Protein AF-A0A8H6BAK7-F1 (afdb_monomer_lite)

Organism: Dekkera bruxellensis (NCBI:txid5007)

Foldseek 3Di:
DQADPVLDDDPVLLVCLQPPDQADWDWDAFPPDDRDTDTDRLVVLLVQLVVVLLVLQLVVQVVVLVVVQVVCCVPPVDHDPPSNVCSVVLSCLLLPLVLQLVQLVVVVCVVVVPDDPDPDDPDPDDRDRDSVSSSSSSSSSLSVSPRPDDPVSSSLCSVACAAQACPHPVNPGDGHHSNRSSVVVVVPD

Secondary structure (DSSP, 8-state):
--S-GGG---HHHHHHHHS--TT-EEEEE-SSS--PEEEEEHHHHHHHHHHHHHHHHHHHHHHHHHHHHHHHHHHHS---S--GGGHHHHHHHHT-HHHHHHHHHHHHHHHHHS--S-S-STT-------TTTHHHHHHHHHHHHHHHS-HHHHHHIIIIIIIIBTTSTT----SBPHHHHHHTGGG--

pLDDT: mean 77.83, std 16.38, range [30.69, 96.5]

Radius of gyration: 18.79 Å; chains: 1; bounding box: 44×42×61 Å

Sequence (189 aa):
MIIPEEYQVSNTILFNCVYFDPCNIIQTQHKDQFHDPVFLEQSKVLLLGKMALNHELEKFVLWLLGRKNQAELEKNGNFSLDMLSEVPKMVKTINNTAVRRKFISQFLNVYENKKLLDEDTETTTSIKIPEDIRHKVIPALLGFMILQIDSEKFSEFVLEFLIRGRDSKKKKYKHKGLYELSKRYRRHS

Structure (mmCIF, N/CA/C/O backbone):
data_AF-A0A8H6BAK7-F1
#
_entry.id   AF-A0A8H6BAK7-F1
#
loop_
_atom_site.group_PDB
_atom_site.id
_atom_site.type_symbol
_atom_site.label_atom_id
_atom_site.label_alt_id
_atom_site.label_comp_id
_atom_site.label_asym_id
_atom_site.label_entity_id
_atom_site.label_seq_id
_atom_site.pdbx_PDB_ins_code
_atom_site.Cartn_x
_atom_site.Cartn_y
_atom_site.Cartn_z
_atom_site.occupancy
_atom_site.B_iso_or_equiv
_atom_site.auth_seq_id
_atom_site.auth_comp_id
_atom_site.auth_asym_id
_atom_site.auth_atom_id
_atom_site.pdbx_PDB_model_num
ATOM 1 N N . MET A 1 1 ? 6.681 -4.104 18.449 1.00 53.72 1 MET A N 1
ATOM 2 C CA . MET A 1 1 ? 5.751 -3.187 17.759 1.00 53.72 1 MET A CA 1
ATOM 3 C C . MET A 1 1 ? 5.797 -3.440 16.251 1.00 53.72 1 MET A C 1
ATOM 5 O O . MET A 1 1 ? 6.891 -3.655 15.742 1.00 53.72 1 MET A O 1
ATOM 9 N N . ILE A 1 2 ? 4.648 -3.518 15.561 1.00 68.38 2 ILE A N 1
ATOM 10 C CA . ILE A 1 2 ? 4.567 -3.821 14.109 1.00 68.38 2 ILE A CA 1
ATOM 11 C C . ILE A 1 2 ? 4.719 -2.553 13.255 1.00 68.38 2 ILE A C 1
ATOM 13 O O . ILE A 1 2 ? 5.431 -2.572 12.254 1.00 68.38 2 ILE A O 1
ATOM 17 N N . ILE A 1 3 ? 4.073 -1.456 13.659 1.00 77.06 3 ILE A N 1
ATOM 18 C CA . ILE A 1 3 ? 4.221 -0.138 13.027 1.00 77.06 3 ILE A CA 1
ATOM 19 C C . ILE A 1 3 ? 5.439 0.558 13.654 1.00 77.06 3 ILE A C 1
ATOM 21 O O . ILE A 1 3 ? 5.584 0.482 14.875 1.00 77.06 3 ILE A O 1
ATOM 25 N N . PRO A 1 4 ? 6.327 1.199 12.870 1.00 80.12 4 PRO A N 1
ATOM 26 C CA . PRO A 1 4 ? 7.454 1.949 13.425 1.00 80.12 4 PRO A CA 1
ATOM 27 C C . PRO A 1 4 ? 6.978 3.126 14.286 1.00 80.12 4 PRO A C 1
ATOM 29 O O . PRO A 1 4 ? 5.995 3.776 13.936 1.00 80.12 4 PRO A O 1
ATOM 32 N N . GLU A 1 5 ? 7.686 3.408 15.382 1.00 81.81 5 GLU A N 1
ATOM 33 C CA . GLU A 1 5 ? 7.319 4.443 16.366 1.00 81.81 5 GLU A CA 1
ATOM 34 C C . GLU A 1 5 ? 7.094 5.813 15.743 1.00 81.81 5 GLU A C 1
ATOM 36 O O . GLU A 1 5 ? 6.142 6.503 16.099 1.00 81.81 5 GLU A O 1
ATOM 41 N N . GLU A 1 6 ? 7.888 6.189 14.739 1.00 81.62 6 GLU A N 1
ATOM 42 C CA . GLU A 1 6 ? 7.708 7.494 14.124 1.00 81.62 6 GLU A CA 1
ATOM 43 C C . GLU A 1 6 ? 6.360 7.630 13.398 1.00 81.62 6 GLU A C 1
ATOM 45 O O . GLU A 1 6 ? 5.917 8.751 13.193 1.00 81.62 6 GLU A O 1
ATOM 50 N N . TYR A 1 7 ? 5.688 6.533 13.035 1.00 84.12 7 TYR A N 1
ATOM 51 C CA . TYR A 1 7 ? 4.392 6.526 12.343 1.00 84.12 7 TYR A CA 1
ATOM 52 C C . TYR A 1 7 ? 3.250 6.027 13.230 1.00 84.12 7 TYR A C 1
ATOM 54 O O . TYR A 1 7 ? 2.207 5.613 12.719 1.00 84.12 7 TYR A O 1
ATOM 62 N N . GLN A 1 8 ? 3.458 6.004 14.545 1.00 76.25 8 GLN A N 1
ATOM 63 C CA . GLN A 1 8 ? 2.475 5.483 15.476 1.00 76.25 8 GLN A CA 1
ATOM 64 C C . GLN A 1 8 ? 1.166 6.280 15.397 1.00 76.25 8 GLN A C 1
ATOM 66 O O . GLN A 1 8 ? 1.153 7.509 15.392 1.00 76.25 8 GLN A O 1
ATOM 71 N N . VAL A 1 9 ? 0.062 5.542 15.326 1.00 74.50 9 VAL A N 1
ATOM 72 C CA . VAL A 1 9 ? -1.308 6.055 15.412 1.00 74.50 9 VAL A CA 1
ATOM 73 C C . VAL A 1 9 ? -1.927 5.617 16.733 1.00 74.50 9 VAL A C 1
ATOM 75 O O . VAL A 1 9 ? -1.410 4.718 17.400 1.00 74.50 9 VAL A O 1
ATOM 78 N N . SER A 1 10 ? -3.044 6.234 17.115 1.00 73.62 10 SER A N 1
ATOM 79 C CA . SER A 1 10 ? -3.741 5.870 18.354 1.00 73.62 10 SER A CA 1
ATOM 80 C C . SER A 1 10 ? -4.162 4.389 18.386 1.00 73.62 10 SER A C 1
ATOM 82 O O . SER A 1 10 ? -4.565 3.814 17.370 1.00 73.62 10 SER A O 1
ATOM 84 N N . ASN A 1 11 ? -4.134 3.775 19.575 1.00 70.62 11 ASN A N 1
ATOM 85 C CA . ASN A 1 11 ? -4.568 2.385 19.775 1.00 70.62 11 ASN A CA 1
ATOM 86 C C . ASN A 1 11 ? -6.027 2.161 19.343 1.00 70.62 11 ASN A C 1
ATOM 88 O O . ASN A 1 11 ? -6.349 1.112 18.789 1.00 70.62 11 ASN A O 1
ATOM 92 N N . THR A 1 12 ? -6.888 3.167 19.515 1.00 69.50 12 THR A N 1
ATOM 93 C CA . THR A 1 12 ? -8.286 3.159 19.061 1.00 69.50 12 THR A CA 1
ATOM 94 C C . THR A 1 12 ? -8.404 2.939 17.550 1.00 69.50 12 THR A C 1
ATOM 96 O O . THR A 1 12 ? -9.291 2.227 17.088 1.00 69.50 12 THR A O 1
ATOM 99 N N . ILE A 1 13 ? -7.490 3.493 16.750 1.00 70.81 13 ILE A N 1
ATOM 100 C CA . ILE A 1 13 ? -7.459 3.257 15.300 1.00 70.81 13 ILE A CA 1
ATOM 101 C C . ILE A 1 13 ? -6.992 1.847 14.976 1.00 70.81 13 ILE A C 1
ATOM 103 O O . ILE A 1 13 ? -7.588 1.184 14.128 1.00 70.81 13 ILE A O 1
ATOM 107 N N . LEU A 1 14 ? -5.942 1.375 15.648 1.00 71.38 14 LEU A N 1
ATOM 108 C CA . LEU A 1 14 ? -5.431 0.022 15.432 1.00 71.38 14 LEU A CA 1
ATOM 109 C C . LEU A 1 14 ? -6.502 -1.022 15.749 1.00 71.38 14 LEU A C 1
ATOM 111 O O . LEU A 1 14 ? -6.681 -1.963 14.978 1.00 71.38 14 LEU A O 1
ATOM 115 N N . PHE A 1 15 ? -7.270 -0.796 16.815 1.00 72.62 15 PHE A N 1
ATOM 116 C CA . PHE A 1 15 ? -8.437 -1.597 17.161 1.00 72.62 15 PHE A CA 1
ATOM 117 C C . PHE A 1 15 ? -9.464 -1.627 16.017 1.00 72.62 15 PHE A C 1
ATOM 119 O O . PHE A 1 15 ? -9.841 -2.703 15.556 1.00 72.62 15 PHE A O 1
ATOM 126 N N . ASN A 1 16 ? -9.835 -0.462 15.479 1.00 72.19 16 ASN A N 1
ATOM 127 C CA . ASN A 1 16 ? -10.782 -0.353 14.363 1.00 72.19 16 ASN A CA 1
ATOM 128 C C . ASN A 1 16 ? -10.264 -0.941 13.034 1.00 72.19 16 ASN A C 1
ATOM 130 O O . ASN A 1 16 ? -11.056 -1.297 12.165 1.00 72.19 16 ASN A O 1
ATOM 134 N N . CYS A 1 17 ? -8.946 -1.078 12.860 1.00 71.44 17 CYS A N 1
ATOM 135 C CA . CYS A 1 17 ? -8.363 -1.770 11.705 1.00 71.44 17 CYS A CA 1
ATOM 136 C C . CYS A 1 17 ? -8.493 -3.297 11.799 1.00 71.44 17 CYS A C 1
ATOM 138 O O . CYS A 1 17 ? -8.509 -3.976 10.770 1.00 71.44 17 CYS A O 1
ATOM 140 N N . VAL A 1 18 ? -8.523 -3.832 13.023 1.00 66.94 18 VAL A N 1
ATOM 141 C CA . VAL A 1 18 ? -8.610 -5.271 13.308 1.00 66.94 18 VAL A CA 1
ATOM 142 C C . VAL A 1 18 ? -10.067 -5.725 13.365 1.00 66.94 18 VAL A C 1
ATOM 144 O O . VAL A 1 18 ? -10.418 -6.718 12.730 1.00 66.94 18 VAL A O 1
ATOM 147 N N . TYR A 1 19 ? -10.920 -4.969 14.053 1.00 68.12 19 TYR A N 1
ATOM 148 C CA . TYR A 1 19 ? -12.356 -5.221 14.178 1.00 68.12 19 TYR A CA 1
ATOM 149 C C . TYR A 1 19 ? -13.142 -4.394 13.165 1.00 68.12 19 TYR A C 1
ATOM 151 O O . TYR A 1 19 ? -13.925 -3.511 13.514 1.00 68.12 19 TYR A O 1
ATOM 159 N N . PHE A 1 20 ? -12.873 -4.657 11.886 1.00 64.94 20 PHE A N 1
ATOM 160 C CA . PHE A 1 20 ? -13.558 -3.969 10.803 1.00 64.94 20 PHE A CA 1
ATOM 161 C C . PHE A 1 20 ? -15.011 -4.444 10.695 1.00 64.94 20 PHE A C 1
ATOM 163 O O . PHE A 1 20 ? -15.258 -5.610 10.381 1.00 64.94 20 PHE A O 1
ATOM 170 N N . ASP A 1 21 ? -15.950 -3.517 10.851 1.00 68.38 21 ASP A N 1
ATOM 171 C CA . ASP A 1 21 ? -17.369 -3.698 10.570 1.00 68.38 21 ASP A CA 1
ATOM 172 C C . ASP A 1 21 ? -17.816 -2.580 9.608 1.00 68.38 21 ASP A C 1
ATOM 174 O O . ASP A 1 21 ? -17.717 -1.396 9.942 1.00 68.38 21 ASP A O 1
ATOM 178 N N . PRO A 1 22 ? -18.288 -2.921 8.392 1.00 64.62 22 PRO A N 1
ATOM 179 C CA . PRO A 1 22 ? -18.669 -1.937 7.382 1.00 64.62 22 PRO A CA 1
ATOM 180 C C . PRO A 1 22 ? -19.801 -0.995 7.817 1.00 64.62 22 PRO A C 1
ATOM 182 O O . PRO A 1 22 ? -19.911 0.084 7.234 1.00 64.62 22 PRO A O 1
ATOM 185 N N . CYS A 1 23 ? -20.611 -1.384 8.804 1.00 66.62 23 CYS A N 1
ATOM 186 C CA . CYS A 1 23 ? -21.708 -0.586 9.348 1.00 66.62 23 CYS A CA 1
ATOM 187 C C . CYS A 1 23 ? -21.283 0.267 10.551 1.00 66.62 23 CYS A C 1
ATOM 189 O O . CYS A 1 23 ? -22.062 1.094 11.019 1.00 66.62 23 CYS A O 1
ATOM 191 N N . ASN A 1 24 ? -20.062 0.080 11.059 1.00 70.00 24 ASN A N 1
ATOM 192 C CA . ASN A 1 24 ? -19.589 0.803 12.226 1.00 70.00 24 ASN A CA 1
ATOM 193 C C . ASN A 1 24 ? -19.193 2.243 11.864 1.00 70.00 24 ASN A C 1
ATOM 195 O O . ASN A 1 24 ? -18.524 2.504 10.855 1.00 70.00 24 ASN A O 1
ATOM 199 N N . ILE A 1 25 ? -19.607 3.176 12.719 1.00 66.69 25 ILE A N 1
ATOM 200 C CA . ILE A 1 25 ? -19.325 4.604 12.602 1.00 66.69 25 ILE A CA 1
ATOM 201 C C . ILE A 1 25 ? -18.314 4.959 13.684 1.00 66.69 25 ILE A C 1
ATOM 203 O O . ILE A 1 25 ? -18.560 4.773 14.873 1.00 66.69 25 ILE A O 1
ATOM 207 N N . ILE A 1 26 ? -17.171 5.492 13.270 1.00 69.75 26 ILE A N 1
ATOM 208 C CA . ILE A 1 26 ? -16.113 5.908 14.183 1.00 69.75 26 ILE A CA 1
ATOM 209 C C . ILE A 1 26 ? -16.185 7.409 14.369 1.00 69.75 26 ILE A C 1
ATOM 211 O O . ILE A 1 26 ? -16.183 8.165 13.399 1.00 69.75 26 ILE A O 1
ATOM 215 N N . GLN A 1 27 ? -16.176 7.829 15.624 1.00 67.06 27 GLN A N 1
ATOM 216 C CA . GLN A 1 27 ? -15.970 9.215 15.995 1.00 67.06 27 GLN A CA 1
ATOM 217 C C . GLN A 1 27 ? -14.466 9.517 16.009 1.00 67.06 27 GLN A C 1
ATOM 219 O O . GLN A 1 27 ? -13.691 8.857 16.702 1.00 67.06 27 GLN A O 1
ATOM 224 N N . THR A 1 28 ? -14.039 10.502 15.229 1.00 65.06 28 THR A N 1
ATOM 225 C CA . THR A 1 28 ? -12.662 11.007 15.214 1.00 65.06 28 THR A CA 1
ATOM 226 C C . THR A 1 28 ? -12.652 12.534 15.261 1.00 65.06 28 THR A C 1
ATOM 228 O O . THR A 1 28 ? -13.708 13.161 15.270 1.00 65.06 28 THR A O 1
ATOM 231 N N . GLN A 1 29 ? -11.471 13.140 15.325 1.00 61.41 29 GLN A N 1
ATOM 232 C CA . GLN A 1 29 ? -11.298 14.592 15.294 1.00 61.41 29 GLN A CA 1
ATOM 233 C C . GLN A 1 29 ? -10.497 14.970 14.050 1.00 61.41 29 GLN A C 1
ATOM 235 O O . GLN A 1 29 ? -9.516 14.299 13.719 1.00 61.41 29 GLN A O 1
ATOM 240 N N . HIS A 1 30 ? -10.925 16.021 13.352 1.00 56.84 30 HIS A N 1
ATOM 241 C CA . HIS A 1 30 ? -10.156 16.578 12.245 1.00 56.84 30 HIS A CA 1
ATOM 242 C C . HIS A 1 30 ? -8.957 17.358 12.800 1.00 56.84 30 HIS A C 1
ATOM 244 O O . HIS A 1 30 ? -9.079 18.050 13.809 1.00 56.84 30 HIS A O 1
ATOM 250 N N . LYS A 1 31 ? -7.792 17.241 12.155 1.00 55.81 31 LYS A N 1
ATOM 251 C CA . LYS A 1 31 ? -6.558 17.904 12.609 1.00 55.81 31 LYS A CA 1
ATOM 252 C C . LYS A 1 31 ? -6.634 19.430 12.479 1.00 55.81 31 LYS A C 1
ATOM 254 O O . LYS A 1 31 ? -6.056 20.141 13.296 1.00 55.81 31 LYS A O 1
ATOM 259 N N . ASP A 1 32 ? -7.392 19.915 11.495 1.00 51.81 32 ASP A N 1
ATOM 260 C CA . ASP A 1 32 ? -7.546 21.342 11.233 1.00 51.81 32 ASP A CA 1
ATOM 261 C C . ASP A 1 32 ? -8.854 21.892 11.827 1.00 51.81 32 ASP A C 1
ATOM 263 O O . ASP A 1 32 ? -9.952 21.623 11.341 1.00 51.81 32 ASP A O 1
ATOM 267 N N . GLN A 1 33 ? -8.668 22.694 12.877 1.00 48.03 33 GLN A N 1
ATOM 268 C CA . GLN A 1 33 ? -9.453 23.863 13.303 1.00 48.03 33 GLN A CA 1
ATOM 269 C C . GLN A 1 33 ? -10.825 23.710 13.967 1.00 48.03 33 GLN A C 1
ATOM 271 O O . GLN A 1 33 ? -11.278 24.691 14.555 1.00 48.03 33 GLN A O 1
ATOM 276 N N . PHE A 1 34 ? -11.443 22.533 14.017 1.00 52.28 34 PHE A N 1
ATOM 277 C CA . PHE A 1 34 ? -12.683 22.369 14.782 1.00 52.28 34 PHE A CA 1
ATOM 278 C C . PHE A 1 34 ? -12.586 21.150 15.696 1.00 52.28 34 PHE A C 1
ATOM 280 O O . PHE A 1 34 ? -12.374 20.032 15.238 1.00 52.28 34 PHE A O 1
ATOM 287 N N . HIS A 1 35 ? -12.770 21.362 17.005 1.00 55.41 35 HIS A N 1
ATOM 288 C CA . HIS A 1 35 ? -12.912 20.295 18.008 1.00 55.41 35 HIS A CA 1
ATOM 289 C C . HIS A 1 35 ? -14.196 19.463 17.820 1.00 55.41 35 HIS A C 1
ATOM 291 O O . HIS A 1 35 ? -14.543 18.650 18.680 1.00 55.41 35 HIS A O 1
ATOM 297 N N . ASP A 1 36 ? -14.897 19.657 16.704 1.00 57.53 36 ASP A N 1
ATOM 298 C CA . ASP A 1 36 ? -16.128 18.967 16.397 1.00 57.53 36 ASP A CA 1
ATOM 299 C C . ASP A 1 36 ? -15.848 17.500 16.054 1.00 57.53 36 ASP A C 1
ATOM 301 O O . ASP A 1 36 ? -14.952 17.179 15.262 1.00 57.53 36 ASP A O 1
ATOM 305 N N . PRO A 1 37 ? -16.611 16.577 16.655 1.00 63.34 37 PRO A N 1
ATOM 306 C CA . PRO A 1 37 ? -16.475 15.169 16.359 1.00 63.34 37 PRO A CA 1
ATOM 307 C C . PRO A 1 37 ? -16.933 14.873 14.930 1.00 63.34 37 PRO A C 1
ATOM 309 O O . PRO A 1 37 ? -18.068 15.149 14.548 1.00 63.34 37 PRO A O 1
ATOM 312 N N . VAL A 1 38 ? -16.053 14.251 14.150 1.00 67.06 38 VAL A N 1
ATOM 313 C CA . VAL A 1 38 ? -16.358 13.765 12.805 1.00 67.06 38 VAL A CA 1
ATOM 314 C C . VAL A 1 38 ? -16.735 12.295 12.887 1.00 67.06 38 VAL A C 1
ATOM 316 O O . VAL A 1 38 ? -15.980 11.473 13.408 1.00 67.06 38 VAL A O 1
ATOM 319 N N . PHE A 1 39 ? -17.893 11.958 12.332 1.00 73.62 39 PHE A N 1
ATOM 320 C CA . PHE A 1 39 ? -18.378 10.588 12.229 1.00 73.62 39 PHE A CA 1
ATOM 321 C C . PHE A 1 39 ? -18.001 10.006 10.868 1.00 73.62 39 PHE A C 1
ATOM 323 O O . PHE A 1 39 ? -18.393 10.524 9.822 1.00 73.62 39 PHE A O 1
ATOM 330 N N . LEU A 1 40 ? -17.227 8.924 10.878 1.00 74.44 40 LEU A N 1
ATOM 331 C CA . LEU A 1 40 ? -16.727 8.269 9.677 1.00 74.44 40 LEU A CA 1
ATOM 332 C C . LEU A 1 40 ? -17.216 6.830 9.608 1.00 74.44 40 LEU A C 1
ATOM 334 O O . LEU A 1 40 ? -16.914 6.011 10.474 1.00 74.44 40 LEU A O 1
ATOM 338 N N . GLU A 1 41 ? -17.916 6.505 8.527 1.00 82.62 41 GLU A N 1
ATOM 339 C CA . GLU A 1 41 ? -18.204 5.116 8.175 1.00 82.62 41 GLU A CA 1
ATOM 340 C C . GLU A 1 41 ? -16.894 4.390 7.849 1.00 82.62 41 GLU A C 1
ATOM 342 O O . GLU A 1 41 ? -16.117 4.829 6.990 1.00 82.62 41 GLU A O 1
ATOM 347 N N . GLN A 1 42 ? -16.656 3.240 8.481 1.00 79.06 42 GLN A N 1
ATOM 348 C CA . GLN A 1 42 ? -15.451 2.446 8.224 1.00 79.06 42 GLN A CA 1
ATOM 349 C C . GLN A 1 42 ? -15.303 2.049 6.743 1.00 79.06 42 GLN A C 1
ATOM 351 O O . GLN A 1 42 ? -14.188 1.960 6.223 1.00 79.06 42 GLN A O 1
ATOM 356 N N . SER A 1 43 ? -16.415 1.857 6.027 1.00 83.94 43 SER A N 1
ATOM 357 C CA . SER A 1 43 ? -16.431 1.589 4.584 1.00 83.94 43 SER A CA 1
ATOM 358 C C . SER A 1 43 ? -15.785 2.723 3.763 1.00 83.94 43 SER A C 1
ATOM 360 O O . SER A 1 43 ? -15.008 2.446 2.841 1.00 83.94 43 SER A O 1
ATOM 362 N N . LYS A 1 44 ? -16.031 3.988 4.134 1.00 85.81 44 LYS A N 1
ATOM 363 C CA . LYS A 1 44 ? -15.443 5.186 3.513 1.00 85.81 44 LYS A CA 1
ATOM 364 C C . LYS A 1 44 ? -13.961 5.311 3.845 1.00 85.81 44 LYS A C 1
ATOM 366 O O . LYS A 1 44 ? -13.164 5.590 2.953 1.00 85.81 44 LYS A O 1
ATOM 371 N N . VAL A 1 45 ? -13.572 5.005 5.083 1.00 86.00 45 VAL A N 1
ATOM 372 C CA . VAL A 1 45 ? -12.157 4.950 5.490 1.00 86.00 45 VAL A CA 1
ATOM 373 C C . VAL A 1 45 ? -11.400 3.900 4.672 1.00 86.00 45 VAL A C 1
ATOM 375 O O . VAL A 1 45 ? -10.323 4.162 4.137 1.00 86.00 45 VAL A O 1
ATOM 378 N N . LEU A 1 46 ? -11.990 2.716 4.496 1.00 88.06 46 LEU A N 1
ATOM 379 C CA . LEU A 1 46 ? -11.406 1.656 3.681 1.00 88.06 46 LEU A CA 1
ATOM 380 C C . LEU A 1 46 ? -11.233 2.089 2.218 1.00 88.06 46 LEU A C 1
ATOM 382 O O . LEU A 1 46 ? -10.216 1.768 1.599 1.00 88.06 46 LEU A O 1
ATOM 386 N N . LEU A 1 47 ? -12.224 2.780 1.648 1.00 90.12 47 LEU A N 1
ATOM 387 C CA . LEU A 1 47 ? -12.143 3.321 0.292 1.00 90.12 47 LEU A CA 1
ATOM 388 C C . LEU A 1 47 ? -11.021 4.358 0.179 1.00 90.12 47 LEU A C 1
ATOM 390 O O . LEU A 1 47 ? -10.183 4.242 -0.715 1.00 90.12 47 LEU A O 1
ATOM 394 N N . LEU A 1 48 ? -10.958 5.298 1.121 1.00 90.44 48 LEU A N 1
ATOM 395 C CA . LEU A 1 48 ? -9.931 6.332 1.177 1.00 90.44 48 LEU A CA 1
ATOM 396 C C . LEU A 1 48 ? -8.527 5.724 1.203 1.00 90.44 48 LEU A C 1
ATOM 398 O O . LEU A 1 48 ? -7.681 6.076 0.385 1.00 90.44 48 LEU A O 1
ATOM 402 N N . GLY A 1 49 ? -8.286 4.737 2.066 1.00 92.62 49 GLY A N 1
ATOM 403 C CA . GLY A 1 49 ? -6.984 4.083 2.125 1.00 92.62 49 GLY A CA 1
ATOM 404 C C . GLY A 1 49 ? -6.655 3.222 0.902 1.00 92.62 49 GLY A C 1
ATOM 405 O O . GLY A 1 49 ? -5.483 3.094 0.548 1.00 92.62 49 GLY A O 1
ATOM 406 N N . LYS A 1 50 ? -7.656 2.666 0.197 1.00 92.81 50 LYS A N 1
ATOM 407 C CA . LYS A 1 50 ? -7.433 2.014 -1.111 1.00 92.81 50 LYS A CA 1
ATOM 408 C C . LYS A 1 50 ? -6.974 3.030 -2.155 1.00 92.81 50 LYS A C 1
ATOM 410 O O . LYS A 1 50 ? -6.027 2.744 -2.886 1.00 92.81 50 LYS A O 1
ATOM 415 N N . MET A 1 51 ? -7.636 4.185 -2.219 1.00 93.94 51 MET A N 1
ATOM 416 C CA . MET A 1 51 ? -7.290 5.264 -3.147 1.00 93.94 51 MET A CA 1
ATOM 417 C C . MET A 1 51 ? -5.897 5.816 -2.845 1.00 93.94 51 MET A C 1
ATOM 419 O O . MET A 1 51 ? -5.070 5.900 -3.748 1.00 93.94 51 MET A O 1
ATOM 423 N N . ALA A 1 52 ? -5.599 6.081 -1.571 1.00 93.62 52 ALA A N 1
ATOM 424 C CA . ALA A 1 52 ? -4.294 6.565 -1.136 1.00 93.62 52 ALA A CA 1
ATOM 425 C C . ALA A 1 52 ? -3.166 5.570 -1.460 1.00 93.62 52 ALA A C 1
ATOM 427 O O . ALA A 1 52 ? -2.118 5.961 -1.968 1.00 93.62 52 ALA A O 1
ATOM 428 N N . LEU A 1 53 ? -3.388 4.268 -1.237 1.00 95.38 53 LEU A N 1
ATOM 429 C CA . LEU A 1 53 ? -2.408 3.243 -1.598 1.00 95.38 53 LEU A CA 1
ATOM 430 C C . LEU A 1 53 ? -2.164 3.175 -3.110 1.00 95.38 53 LEU A C 1
ATOM 432 O O . LEU A 1 53 ? -1.018 3.034 -3.529 1.00 95.38 53 LEU A O 1
ATOM 436 N N . ASN A 1 54 ? -3.222 3.251 -3.924 1.00 95.62 54 ASN A N 1
ATOM 437 C CA . ASN A 1 54 ? -3.082 3.264 -5.382 1.00 95.62 54 ASN A CA 1
ATOM 438 C C . ASN A 1 54 ? -2.281 4.482 -5.848 1.00 95.62 54 ASN A C 1
ATOM 440 O O . ASN A 1 54 ? -1.339 4.308 -6.612 1.00 95.62 54 ASN A O 1
ATOM 444 N N . HIS A 1 55 ? -2.589 5.669 -5.325 1.00 95.31 55 HIS A N 1
ATOM 445 C CA . HIS A 1 55 ? -1.878 6.907 -5.649 1.00 95.31 55 HIS A CA 1
ATOM 446 C C . HIS A 1 55 ? -0.375 6.818 -5.351 1.00 95.31 55 HIS A C 1
ATOM 448 O O . HIS A 1 55 ? 0.465 7.108 -6.203 1.00 95.31 55 HIS A O 1
ATOM 454 N N . GLU A 1 56 ? -0.002 6.344 -4.160 1.00 96.38 56 GLU A N 1
ATOM 455 C CA . GLU A 1 56 ? 1.413 6.184 -3.800 1.00 96.38 56 GLU A CA 1
ATOM 456 C C . GLU A 1 56 ? 2.114 5.094 -4.626 1.00 96.38 56 GLU A C 1
ATOM 458 O O . GLU A 1 56 ? 3.298 5.209 -4.962 1.00 96.38 56 GLU A O 1
ATOM 463 N N . LEU A 1 57 ? 1.387 4.045 -5.017 1.00 96.50 57 LEU A N 1
ATOM 464 C CA . LEU A 1 57 ? 1.907 3.028 -5.925 1.00 96.50 57 LEU A CA 1
ATOM 465 C C . LEU A 1 57 ? 2.101 3.555 -7.346 1.00 96.50 57 LEU A C 1
ATOM 467 O O . LEU A 1 57 ? 3.100 3.201 -7.966 1.00 96.50 57 LEU A O 1
ATOM 471 N N . GLU A 1 58 ? 1.202 4.390 -7.858 1.00 95.75 58 GLU A N 1
ATOM 472 C CA . GLU A 1 58 ? 1.336 5.031 -9.170 1.00 95.75 58 GLU A CA 1
ATOM 473 C C . GLU A 1 58 ? 2.601 5.887 -9.219 1.00 95.75 58 GLU A C 1
ATOM 475 O O . GLU A 1 58 ? 3.439 5.684 -10.101 1.00 95.75 58 GLU A O 1
ATOM 480 N N . LYS A 1 59 ? 2.816 6.746 -8.212 1.00 95.31 59 LYS A N 1
ATOM 481 C CA . LYS A 1 59 ? 4.060 7.523 -8.064 1.00 95.31 59 LYS A CA 1
ATOM 482 C C . LYS A 1 59 ? 5.295 6.623 -8.052 1.00 95.31 59 LYS A C 1
ATOM 484 O O . LYS A 1 59 ? 6.272 6.880 -8.759 1.00 95.31 59 LYS A O 1
ATOM 489 N N . PHE A 1 60 ? 5.263 5.550 -7.260 1.00 95.75 60 PHE A N 1
ATOM 490 C CA . PHE A 1 60 ? 6.380 4.613 -7.161 1.00 95.75 60 PHE A CA 1
ATOM 491 C C . PHE A 1 60 ? 6.662 3.888 -8.485 1.00 95.75 60 PHE A C 1
ATOM 493 O O . PHE A 1 60 ? 7.823 3.734 -8.871 1.00 95.75 60 PHE A O 1
ATOM 500 N N . VAL A 1 61 ? 5.619 3.435 -9.183 1.00 94.62 61 VAL A N 1
ATOM 501 C CA . VAL A 1 61 ? 5.737 2.729 -10.462 1.00 94.62 61 VAL A CA 1
ATOM 502 C C . VAL A 1 61 ? 6.251 3.664 -11.549 1.00 94.62 61 VAL A C 1
ATOM 504 O O . VAL A 1 61 ? 7.167 3.274 -12.269 1.00 94.62 61 VAL A O 1
ATOM 507 N N . LEU A 1 62 ? 5.744 4.896 -11.629 1.00 93.19 62 LEU A N 1
ATOM 508 C CA . LEU A 1 62 ? 6.248 5.920 -12.547 1.00 93.19 62 LEU A CA 1
ATOM 509 C C . LEU A 1 62 ? 7.738 6.179 -12.327 1.00 93.19 62 LEU A C 1
ATOM 511 O O . LEU A 1 62 ? 8.520 6.133 -13.275 1.00 93.19 62 LEU A O 1
ATOM 515 N N . TRP A 1 63 ? 8.154 6.358 -11.070 1.00 93.31 63 TRP A N 1
ATOM 516 C CA . TRP A 1 63 ? 9.569 6.498 -10.726 1.00 93.31 63 TRP A CA 1
ATOM 517 C C . TRP A 1 63 ? 10.394 5.281 -11.173 1.00 93.31 63 TRP A C 1
ATOM 519 O O . TRP A 1 63 ? 11.486 5.427 -11.723 1.00 93.31 63 TRP A O 1
ATOM 529 N N . LEU A 1 64 ? 9.879 4.0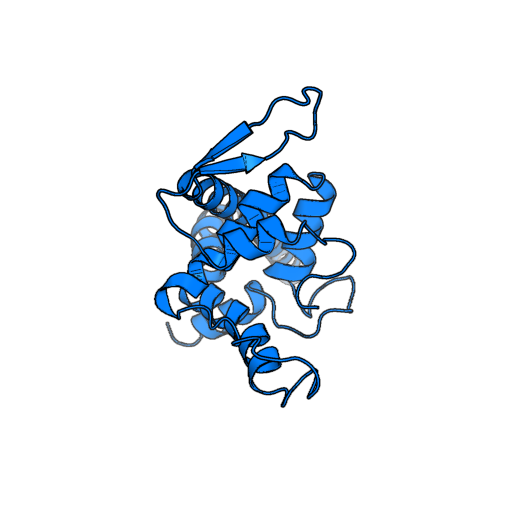67 -10.967 1.00 91.94 64 LEU A N 1
ATOM 530 C CA . LEU A 1 64 ? 10.574 2.834 -11.327 1.00 91.94 64 LEU A CA 1
ATOM 531 C C . LEU A 1 64 ? 10.720 2.660 -12.845 1.00 91.94 64 LEU A C 1
ATOM 533 O O . LEU A 1 64 ? 11.784 2.255 -13.310 1.00 91.94 64 LEU A O 1
ATOM 537 N N . LEU A 1 65 ? 9.663 2.952 -13.602 1.00 90.50 65 LEU A N 1
ATOM 538 C CA . LEU A 1 65 ? 9.665 2.904 -15.062 1.00 90.50 65 LEU A CA 1
ATOM 539 C C . LEU A 1 65 ? 10.581 3.985 -15.641 1.00 90.50 65 LEU A C 1
ATOM 541 O O . LEU A 1 65 ? 11.428 3.666 -16.469 1.00 90.50 65 LEU A O 1
ATOM 545 N N . GLY A 1 66 ? 10.523 5.212 -15.115 1.00 89.06 66 GLY A N 1
ATOM 546 C CA . GLY A 1 66 ? 11.432 6.296 -15.493 1.00 89.06 66 GLY A CA 1
ATOM 547 C C . GLY A 1 66 ? 12.906 5.907 -15.353 1.00 89.06 66 GLY A C 1
ATOM 548 O O . GLY A 1 66 ? 13.685 6.098 -16.283 1.00 89.06 66 GLY A O 1
ATOM 549 N N . ARG A 1 67 ? 13.290 5.264 -14.240 1.00 89.19 67 ARG A N 1
ATOM 550 C CA . ARG A 1 67 ? 14.672 4.779 -14.057 1.00 89.19 67 ARG A CA 1
ATOM 551 C C . ARG A 1 67 ? 15.063 3.672 -15.028 1.00 89.19 67 ARG A C 1
ATOM 553 O O . ARG A 1 67 ? 16.220 3.620 -15.431 1.00 89.19 67 ARG A O 1
ATOM 560 N N . LYS A 1 68 ? 14.137 2.777 -15.380 1.00 86.94 68 LYS A N 1
ATOM 561 C CA . LYS A 1 68 ? 14.406 1.730 -16.375 1.00 86.94 68 LYS A CA 1
ATOM 562 C C . LYS A 1 68 ? 14.630 2.324 -17.758 1.00 86.94 68 LYS A C 1
ATOM 564 O O . LYS A 1 68 ? 15.609 1.969 -18.395 1.00 86.94 68 LYS A O 1
ATOM 569 N N . ASN A 1 69 ? 13.774 3.253 -18.168 1.00 86.12 69 ASN A N 1
ATOM 570 C CA . ASN A 1 69 ? 13.884 3.914 -19.466 1.00 86.12 69 ASN A CA 1
ATOM 571 C C . ASN A 1 69 ? 15.179 4.705 -19.592 1.00 86.12 69 ASN A C 1
ATOM 573 O O . ASN A 1 69 ? 15.848 4.635 -20.612 1.00 86.12 69 ASN A O 1
ATOM 577 N N . GLN A 1 70 ? 15.556 5.419 -18.528 1.00 87.19 70 GLN A N 1
ATOM 578 C CA . GLN A 1 70 ? 16.821 6.144 -18.481 1.00 87.19 70 GLN A CA 1
ATOM 579 C C . GLN A 1 70 ? 18.014 5.193 -18.648 1.00 87.19 70 GLN A C 1
ATOM 581 O O . GLN A 1 70 ? 18.909 5.457 -19.443 1.00 87.19 70 GLN A O 1
ATOM 586 N N . ALA A 1 71 ? 18.000 4.052 -17.953 1.00 87.50 71 ALA A N 1
ATOM 587 C CA . ALA A 1 71 ? 19.054 3.049 -18.077 1.00 87.50 71 ALA A CA 1
ATOM 588 C C . ALA A 1 71 ? 19.093 2.386 -19.471 1.00 87.50 71 ALA A C 1
ATOM 590 O O . ALA A 1 71 ? 20.169 2.053 -19.961 1.00 87.50 71 ALA A O 1
ATOM 591 N N . GLU A 1 72 ? 17.942 2.177 -20.117 1.00 85.88 72 GLU A N 1
ATOM 592 C CA . GLU A 1 72 ? 17.872 1.651 -21.490 1.00 85.88 72 GLU A CA 1
ATOM 593 C C . GLU A 1 72 ? 18.364 2.664 -22.527 1.00 85.88 72 GLU A C 1
ATOM 595 O O . GLU A 1 72 ? 19.085 2.279 -23.451 1.00 85.88 72 GLU A O 1
ATOM 600 N N . LEU A 1 73 ? 18.058 3.948 -22.329 1.00 86.81 73 LEU A N 1
ATOM 601 C CA . LEU A 1 73 ? 18.562 5.040 -23.154 1.00 86.81 73 LEU A CA 1
ATOM 602 C C . LEU A 1 73 ? 20.090 5.131 -23.070 1.00 86.81 73 LEU A C 1
ATOM 604 O O . LEU A 1 73 ? 20.756 5.179 -24.099 1.00 86.81 73 LEU A O 1
ATOM 608 N N . GLU A 1 74 ? 20.651 5.082 -21.860 1.00 87.94 74 GLU A N 1
ATOM 609 C CA . GLU A 1 74 ? 22.104 5.118 -21.637 1.00 87.94 74 GLU A CA 1
ATOM 610 C C . GLU A 1 74 ? 22.827 3.899 -22.227 1.00 87.94 74 GLU A C 1
ATOM 612 O O . GLU A 1 74 ? 23.960 4.015 -22.690 1.00 87.94 74 GLU A O 1
ATOM 617 N N . LYS A 1 75 ? 22.185 2.725 -22.224 1.00 87.38 75 LYS A N 1
ATOM 618 C CA . LYS A 1 75 ? 22.806 1.478 -22.684 1.00 87.38 75 LYS A CA 1
ATOM 619 C C . LYS A 1 75 ? 22.693 1.268 -24.195 1.00 87.38 75 LYS A C 1
ATOM 621 O O . LYS A 1 75 ? 23.643 0.802 -24.817 1.00 87.38 75 LYS A O 1
ATOM 626 N N . ASN A 1 76 ? 21.522 1.553 -24.761 1.00 86.69 76 ASN A N 1
ATOM 627 C CA . ASN A 1 76 ? 21.146 1.124 -26.109 1.00 86.69 76 ASN A CA 1
ATOM 628 C C . ASN A 1 76 ? 20.636 2.277 -26.994 1.00 86.69 76 ASN A C 1
ATOM 630 O O . ASN A 1 76 ? 20.243 2.019 -28.128 1.00 86.69 76 ASN A O 1
ATOM 634 N N . GLY A 1 77 ? 20.571 3.518 -26.494 1.00 83.12 77 GLY A N 1
ATOM 635 C CA . GLY A 1 77 ? 20.004 4.659 -27.225 1.00 83.12 77 GLY A CA 1
ATOM 636 C C . GLY A 1 77 ? 18.479 4.614 -27.400 1.00 83.12 77 GLY A C 1
ATOM 637 O O . GLY A 1 77 ? 17.915 5.486 -28.055 1.00 83.12 77 GLY A O 1
ATOM 638 N N . ASN A 1 78 ? 17.802 3.620 -26.816 1.00 77.31 78 ASN A N 1
ATOM 639 C CA . ASN A 1 78 ? 16.363 3.420 -26.959 1.00 77.31 78 ASN A CA 1
ATOM 640 C C . ASN A 1 78 ? 15.600 4.061 -25.797 1.00 77.31 78 ASN A C 1
ATOM 642 O O . ASN A 1 78 ? 15.911 3.817 -24.635 1.00 77.31 78 ASN A O 1
ATOM 646 N N . PHE A 1 79 ? 14.554 4.821 -26.121 1.00 76.56 79 PHE A N 1
ATOM 647 C CA . PHE A 1 79 ? 13.639 5.419 -25.151 1.00 76.56 79 PHE A CA 1
ATOM 648 C C . PHE A 1 79 ? 12.202 5.017 -25.482 1.00 76.56 79 PHE A C 1
ATOM 650 O O . PHE A 1 79 ? 11.710 5.293 -26.576 1.00 76.56 79 PHE A O 1
ATOM 657 N N . SER A 1 80 ? 11.513 4.377 -24.540 1.00 76.19 80 SER A N 1
ATOM 658 C CA . SER A 1 80 ? 10.101 4.028 -24.695 1.00 76.19 80 SER A CA 1
ATOM 659 C C . SER A 1 80 ? 9.203 5.182 -24.252 1.00 76.19 80 SER A C 1
ATOM 661 O O . SER A 1 80 ? 9.268 5.627 -23.105 1.00 76.19 80 SER A O 1
ATOM 663 N N . LEU A 1 81 ? 8.340 5.660 -25.151 1.00 69.25 81 LEU A N 1
ATOM 664 C CA . LEU A 1 81 ? 7.339 6.690 -24.846 1.00 69.25 81 LEU A CA 1
ATOM 665 C C . LEU A 1 81 ? 6.071 6.112 -24.196 1.00 69.25 81 LEU A C 1
ATOM 667 O O . LEU A 1 81 ? 5.369 6.831 -23.489 1.00 69.25 81 LEU A O 1
ATOM 671 N N . ASP A 1 82 ? 5.796 4.816 -24.369 1.00 76.88 82 ASP A N 1
ATOM 672 C CA . ASP A 1 82 ? 4.546 4.180 -23.924 1.00 76.88 82 ASP A CA 1
ATOM 673 C C . ASP A 1 82 ? 4.680 3.440 -22.580 1.00 76.88 82 ASP A C 1
ATOM 675 O O . ASP A 1 82 ? 4.146 2.358 -22.360 1.00 76.88 82 ASP A O 1
ATOM 679 N N . MET A 1 83 ? 5.424 4.007 -21.632 1.00 79.94 83 MET A N 1
ATOM 680 C CA . MET A 1 83 ? 5.529 3.411 -20.293 1.00 79.94 83 MET A CA 1
ATOM 681 C C . MET A 1 83 ? 4.300 3.669 -19.417 1.00 79.94 83 MET A C 1
ATOM 683 O O . MET A 1 83 ? 4.086 2.970 -18.426 1.00 79.94 83 MET A O 1
ATOM 687 N N . LEU A 1 84 ? 3.489 4.675 -19.755 1.00 83.50 84 LEU A N 1
ATOM 688 C CA . LEU A 1 84 ? 2.303 5.035 -18.977 1.00 83.50 84 LEU A CA 1
ATOM 689 C C . LEU A 1 84 ? 1.230 3.941 -19.036 1.00 83.50 84 LEU A C 1
ATOM 691 O O . LEU A 1 84 ? 0.555 3.700 -18.034 1.00 83.50 84 LEU A O 1
ATOM 695 N N . SER A 1 85 ? 1.124 3.222 -20.157 1.00 87.25 85 SER A N 1
ATOM 696 C CA . SER A 1 85 ? 0.181 2.110 -20.324 1.00 87.25 85 SER A CA 1
ATOM 697 C C . SER A 1 85 ? 0.480 0.918 -19.397 1.00 87.25 85 SER A C 1
ATOM 699 O O . SER A 1 85 ? -0.418 0.144 -19.047 1.00 87.25 85 SER A O 1
ATOM 701 N N . GLU A 1 86 ? 1.719 0.801 -18.912 1.00 88.69 86 GLU A N 1
ATOM 702 C CA . GLU A 1 86 ? 2.147 -0.245 -17.981 1.00 88.69 86 GLU A CA 1
ATOM 703 C C . GLU A 1 86 ? 1.861 0.093 -16.510 1.00 88.69 86 GLU A C 1
ATOM 705 O O . GLU A 1 86 ? 1.799 -0.812 -15.665 1.00 88.69 86 GLU A O 1
ATOM 710 N N . VAL A 1 87 ? 1.625 1.370 -16.182 1.00 90.75 87 VAL A N 1
ATOM 711 C CA . VAL A 1 87 ? 1.399 1.815 -14.798 1.00 90.75 87 VAL A CA 1
ATOM 712 C C . VAL A 1 87 ? 0.213 1.086 -14.154 1.00 90.75 87 VAL A C 1
ATOM 714 O O . VAL A 1 87 ? 0.423 0.449 -13.114 1.00 90.75 87 VAL A O 1
ATOM 717 N N . PRO A 1 88 ? -0.997 1.044 -14.755 1.00 91.62 88 PRO A N 1
ATOM 718 C CA . PRO A 1 88 ? -2.148 0.394 -14.126 1.00 91.62 88 PRO A CA 1
ATOM 719 C C . PRO A 1 88 ? -1.929 -1.106 -13.896 1.00 91.62 88 PRO A C 1
ATOM 721 O O . PRO A 1 88 ? -2.301 -1.647 -12.849 1.00 91.62 88 PRO A O 1
ATOM 724 N N . LYS A 1 89 ? -1.273 -1.794 -14.843 1.00 91.44 89 LYS A N 1
ATOM 725 C CA . LYS A 1 89 ? -0.965 -3.231 -14.738 1.00 91.44 89 LYS A CA 1
ATOM 726 C C . LYS A 1 89 ? -0.003 -3.502 -13.584 1.00 91.44 89 LYS A C 1
ATOM 728 O O . LYS A 1 89 ? -0.212 -4.430 -12.793 1.00 91.44 89 LYS A O 1
ATOM 733 N N . MET A 1 90 ? 1.044 -2.687 -13.454 1.00 92.81 90 MET A N 1
ATOM 734 C CA . MET A 1 90 ? 2.025 -2.818 -12.380 1.00 92.81 90 MET A CA 1
ATOM 735 C C . MET A 1 90 ? 1.429 -2.485 -11.012 1.00 92.81 90 MET A C 1
ATOM 737 O O . MET A 1 90 ? 1.632 -3.260 -10.076 1.00 92.81 90 MET A O 1
ATOM 741 N N . VAL A 1 91 ? 0.644 -1.411 -10.906 1.00 94.19 91 VAL A N 1
ATOM 742 C CA . VAL A 1 91 ? -0.070 -1.042 -9.673 1.00 94.19 91 VAL A CA 1
ATOM 743 C C . VAL A 1 91 ? -0.998 -2.174 -9.240 1.00 94.19 91 VAL A C 1
ATOM 745 O O . VAL A 1 91 ? -0.904 -2.638 -8.104 1.00 94.19 91 VAL A O 1
ATOM 748 N N . LYS A 1 92 ? -1.810 -2.719 -10.159 1.00 93.25 92 LYS A N 1
ATOM 749 C CA . LYS A 1 92 ? -2.684 -3.872 -9.886 1.00 93.25 92 LYS A CA 1
ATOM 750 C C . LYS A 1 92 ? -1.896 -5.098 -9.421 1.00 93.25 92 LYS A C 1
ATOM 752 O O . LYS A 1 92 ? -2.325 -5.794 -8.503 1.00 93.25 92 LYS A O 1
ATOM 757 N N . THR A 1 93 ? -0.736 -5.356 -10.022 1.00 92.81 93 THR A N 1
ATOM 758 C CA . THR A 1 93 ? 0.133 -6.481 -9.643 1.00 92.81 93 THR A CA 1
ATOM 759 C C . THR A 1 93 ? 0.689 -6.315 -8.229 1.00 92.81 93 THR A C 1
ATOM 761 O O . THR A 1 93 ? 0.714 -7.284 -7.472 1.00 92.81 93 THR A O 1
ATOM 764 N N . ILE A 1 94 ? 1.104 -5.103 -7.849 1.00 93.19 94 ILE A N 1
ATOM 765 C CA . ILE A 1 94 ? 1.661 -4.817 -6.520 1.00 93.19 94 ILE A CA 1
ATOM 766 C C . ILE A 1 94 ? 0.559 -4.782 -5.449 1.00 93.19 94 ILE A C 1
ATOM 768 O O . ILE A 1 94 ? 0.754 -5.313 -4.358 1.00 93.19 94 ILE A O 1
ATOM 772 N N . ASN A 1 95 ? -0.615 -4.224 -5.763 1.00 92.25 95 ASN A N 1
ATOM 773 C CA . ASN A 1 95 ? -1.730 -4.049 -4.823 1.00 92.25 95 ASN A CA 1
ATOM 774 C C . ASN A 1 95 ? -2.763 -5.194 -4.826 1.00 92.25 95 ASN A C 1
ATOM 776 O O . ASN A 1 95 ? -3.897 -5.041 -4.359 1.00 92.25 95 ASN A O 1
ATOM 780 N N . ASN A 1 96 ? -2.432 -6.365 -5.370 1.00 90.12 96 ASN A N 1
ATOM 781 C CA . ASN A 1 96 ? -3.405 -7.453 -5.400 1.00 90.12 96 ASN A CA 1
ATOM 782 C C . ASN A 1 96 ? -3.670 -8.029 -3.992 1.00 90.12 96 ASN A C 1
ATOM 784 O O . ASN A 1 96 ? -2.869 -7.911 -3.060 1.00 90.12 96 ASN A O 1
ATOM 788 N N . THR A 1 97 ? -4.827 -8.673 -3.828 1.00 88.12 97 THR A N 1
ATOM 789 C CA . THR A 1 97 ? -5.270 -9.254 -2.551 1.00 88.12 97 THR A CA 1
ATOM 790 C C . THR A 1 97 ? -4.268 -10.257 -1.979 1.00 88.12 97 THR A C 1
ATOM 792 O O . THR A 1 97 ? -4.011 -10.244 -0.777 1.00 88.12 97 THR A O 1
ATOM 795 N N . ALA A 1 98 ? -3.661 -11.099 -2.816 1.00 86.62 98 ALA A N 1
ATOM 796 C CA . ALA A 1 98 ? -2.729 -12.118 -2.352 1.00 86.62 98 ALA A CA 1
ATOM 797 C C . ALA A 1 98 ? -1.400 -11.524 -1.857 1.00 86.62 98 ALA A C 1
ATOM 799 O O . ALA A 1 98 ? -0.847 -12.004 -0.869 1.00 86.62 98 ALA A O 1
ATOM 800 N N . VAL A 1 99 ? -0.900 -10.463 -2.498 1.00 88.12 99 VAL A N 1
ATOM 801 C CA . VAL A 1 99 ? 0.286 -9.721 -2.047 1.00 88.12 99 VAL A CA 1
ATOM 802 C C . VAL A 1 99 ? 0.010 -9.052 -0.703 1.00 88.12 99 VAL A C 1
ATOM 804 O O . VAL A 1 99 ? 0.805 -9.216 0.221 1.00 88.12 99 VAL A O 1
ATOM 807 N N . ARG A 1 100 ? -1.148 -8.397 -0.543 1.00 88.38 100 ARG A N 1
ATOM 808 C CA . ARG A 1 100 ? -1.555 -7.792 0.738 1.00 88.38 100 ARG A CA 1
ATOM 809 C C . ARG A 1 100 ? -1.695 -8.826 1.860 1.00 88.38 100 ARG A C 1
ATOM 811 O O . ARG A 1 100 ? -1.191 -8.603 2.957 1.00 88.38 100 ARG A O 1
ATOM 818 N N . ARG A 1 101 ? -2.301 -9.990 1.586 1.00 85.12 101 ARG A N 1
ATOM 819 C CA . ARG A 1 101 ? -2.377 -11.106 2.552 1.00 85.12 101 ARG A CA 1
ATOM 820 C C . ARG A 1 101 ? -0.991 -11.603 2.957 1.00 85.12 101 ARG A C 1
ATOM 822 O O . ARG A 1 101 ? -0.720 -11.736 4.150 1.00 85.12 101 ARG A O 1
ATOM 829 N N . LYS A 1 102 ? -0.100 -11.839 1.986 1.00 84.19 102 LYS A N 1
ATOM 830 C CA . LYS A 1 102 ? 1.287 -12.260 2.251 1.00 84.19 102 LYS A CA 1
ATOM 831 C C . LYS A 1 102 ? 2.039 -11.220 3.075 1.00 84.19 102 LYS A C 1
ATOM 833 O O . LYS A 1 102 ? 2.761 -11.602 3.987 1.00 84.19 102 LYS A O 1
ATOM 838 N N . PHE A 1 103 ? 1.839 -9.933 2.792 1.00 87.75 103 PHE A N 1
ATOM 839 C CA . PHE A 1 103 ? 2.447 -8.850 3.557 1.00 87.75 103 PHE A CA 1
ATOM 840 C C . PHE A 1 103 ? 2.056 -8.920 5.035 1.00 87.75 103 PHE A C 1
ATOM 842 O O . PHE A 1 103 ? 2.942 -9.019 5.878 1.00 87.75 103 PHE A O 1
ATOM 849 N N . ILE A 1 104 ? 0.752 -8.958 5.335 1.00 83.44 104 ILE A N 1
ATOM 850 C CA . ILE A 1 104 ? 0.231 -9.042 6.711 1.00 83.44 104 ILE A CA 1
ATOM 851 C C . ILE A 1 104 ? 0.682 -10.329 7.411 1.00 83.44 104 ILE A C 1
ATOM 853 O O . ILE A 1 104 ? 1.071 -10.298 8.577 1.00 83.44 104 ILE A O 1
ATOM 857 N N . SER A 1 105 ? 0.721 -11.448 6.685 1.00 81.12 105 SER A N 1
ATOM 858 C CA . SER A 1 105 ? 1.139 -12.743 7.240 1.00 81.12 105 SER A CA 1
ATOM 859 C C . SER A 1 105 ? 2.588 -12.741 7.739 1.00 81.12 105 SER A C 1
ATOM 861 O O . SER A 1 105 ? 2.902 -13.476 8.667 1.00 81.12 105 SER A O 1
ATOM 863 N N . GLN A 1 106 ? 3.473 -11.892 7.195 1.00 84.06 106 GLN A N 1
ATOM 864 C CA . GLN A 1 106 ? 4.839 -11.752 7.724 1.00 84.06 106 GLN A CA 1
ATOM 865 C C . GLN A 1 106 ? 4.848 -11.282 9.183 1.00 84.06 106 GLN A C 1
ATOM 867 O O . GLN A 1 106 ? 5.713 -11.700 9.946 1.00 84.06 106 GLN A O 1
ATOM 872 N N . PHE A 1 107 ? 3.897 -10.432 9.573 1.00 80.31 107 PHE A N 1
ATOM 873 C CA . PHE A 1 107 ? 3.804 -9.897 10.929 1.00 80.31 107 PHE A CA 1
ATOM 874 C C . PHE A 1 107 ? 3.032 -10.831 11.855 1.00 80.31 107 PHE A C 1
ATOM 876 O O . PHE A 1 107 ? 3.459 -11.042 12.987 1.00 80.31 107 PHE A O 1
ATOM 883 N N . LEU A 1 108 ? 1.956 -11.445 11.351 1.00 74.38 108 LEU A N 1
ATOM 884 C CA . LEU A 1 108 ? 1.208 -12.457 12.098 1.00 74.38 108 LEU A CA 1
ATOM 885 C C . LEU A 1 108 ? 2.096 -13.647 12.452 1.00 74.38 108 LEU A C 1
ATOM 887 O O . LEU A 1 108 ? 2.146 -14.017 13.611 1.00 74.38 108 LEU A O 1
ATOM 891 N N . ASN A 1 109 ? 2.904 -14.152 11.517 1.00 66.56 109 ASN A N 1
ATOM 892 C CA . ASN A 1 109 ? 3.829 -15.247 11.808 1.00 66.56 109 ASN A CA 1
ATOM 893 C C . ASN A 1 109 ? 4.862 -14.874 12.882 1.00 66.56 109 ASN A C 1
ATOM 895 O O . ASN A 1 109 ? 5.277 -15.737 13.643 1.00 66.56 109 ASN A O 1
ATOM 899 N N . VAL A 1 110 ? 5.312 -13.618 12.956 1.00 66.62 110 VAL A N 1
ATOM 900 C CA . VAL A 1 110 ? 6.235 -13.180 14.020 1.00 66.62 110 VAL A CA 1
ATOM 901 C C . VAL A 1 110 ? 5.521 -13.095 15.368 1.00 66.62 110 VAL A C 1
ATOM 903 O O . VAL A 1 110 ? 6.132 -13.389 16.390 1.00 66.62 110 VAL A O 1
ATOM 906 N N . TYR A 1 111 ? 4.251 -12.695 15.371 1.00 63.78 111 TYR A N 1
ATOM 907 C CA . TYR A 1 111 ? 3.435 -12.605 16.578 1.00 63.78 111 TYR A CA 1
ATOM 908 C C . TYR A 1 111 ? 3.011 -13.991 17.088 1.00 63.78 111 TYR A C 1
ATOM 910 O O . TYR A 1 111 ? 3.141 -14.274 18.268 1.00 63.78 111 TYR A O 1
ATOM 918 N N . GLU A 1 112 ? 2.592 -14.880 16.188 1.00 62.75 112 GLU A N 1
ATOM 919 C CA . GLU A 1 112 ? 2.108 -16.230 16.490 1.00 62.75 112 GLU A CA 1
ATOM 920 C C . GLU A 1 112 ? 3.251 -17.218 16.799 1.00 62.75 112 GLU A C 1
ATOM 922 O O . GLU A 1 112 ? 3.059 -18.130 17.597 1.00 62.75 112 GLU A O 1
ATOM 927 N N . ASN A 1 113 ? 4.452 -17.046 16.219 1.00 55.41 113 ASN A N 1
ATOM 928 C CA . ASN A 1 113 ? 5.605 -17.925 16.495 1.00 55.41 113 ASN A CA 1
ATOM 929 C C . ASN A 1 113 ? 6.498 -17.448 17.650 1.00 55.41 113 ASN A C 1
ATOM 931 O O . ASN A 1 113 ? 7.384 -18.188 18.083 1.00 55.41 113 ASN A O 1
ATOM 935 N N . LYS A 1 114 ? 6.298 -16.231 18.170 1.00 51.16 114 LYS A N 1
ATOM 936 C CA . LYS A 1 114 ? 6.862 -15.859 19.468 1.00 51.16 114 LYS A CA 1
ATOM 937 C C . LYS A 1 114 ? 5.975 -16.480 20.543 1.00 51.16 114 LYS A C 1
ATOM 939 O O . LYS A 1 114 ? 4.933 -15.928 20.873 1.00 51.16 114 LYS A O 1
ATOM 944 N N . LYS A 1 115 ? 6.397 -17.633 21.075 1.00 44.88 115 LYS A N 1
ATOM 945 C CA . LYS A 1 115 ? 5.965 -18.111 22.397 1.00 44.88 115 LYS A CA 1
ATOM 946 C C . LYS A 1 115 ? 5.905 -16.904 23.346 1.00 44.88 115 LYS A C 1
ATOM 948 O O . LYS A 1 115 ? 6.930 -16.246 23.493 1.00 44.88 115 LYS A O 1
ATOM 953 N N . LEU A 1 116 ? 4.705 -16.633 23.867 1.00 40.31 116 LEU A N 1
ATOM 954 C CA . LEU A 1 116 ? 4.352 -15.771 25.004 1.00 40.31 116 LEU A CA 1
ATOM 955 C C . LEU A 1 116 ? 5.261 -14.547 25.213 1.00 40.31 116 LEU A C 1
ATOM 957 O O . LEU A 1 116 ? 6.369 -14.651 25.731 1.00 40.31 116 LEU A O 1
ATOM 961 N N . LEU A 1 117 ? 4.759 -13.363 24.863 1.00 33.66 117 LEU A N 1
ATOM 962 C CA . LEU A 1 117 ? 5.199 -12.147 25.544 1.00 33.66 117 LEU A CA 1
ATOM 963 C C . LEU A 1 117 ? 4.226 -11.941 26.710 1.00 33.66 117 LEU A C 1
ATOM 965 O O . LEU A 1 117 ? 3.079 -11.579 26.472 1.00 33.66 117 LEU A O 1
ATOM 969 N N . ASP A 1 118 ? 4.740 -12.241 27.903 1.00 30.69 118 ASP A N 1
ATOM 970 C CA . ASP A 1 118 ? 4.152 -12.242 29.250 1.00 30.69 118 ASP A CA 1
ATOM 971 C C . ASP A 1 118 ? 3.344 -13.484 29.674 1.00 30.69 118 ASP A C 1
ATOM 973 O O . ASP A 1 118 ? 2.209 -13.716 29.268 1.00 30.69 118 ASP A O 1
ATOM 977 N N . GLU A 1 119 ? 3.973 -14.270 30.558 1.00 38.38 119 GLU A N 1
ATOM 978 C CA . GLU A 1 119 ? 3.351 -15.264 31.447 1.00 38.38 119 GLU A CA 1
ATOM 979 C C . GLU A 1 119 ? 2.701 -14.629 32.691 1.00 38.38 119 GLU A C 1
ATOM 981 O O . GLU A 1 119 ? 2.238 -15.352 33.562 1.00 38.38 119 GLU A O 1
ATOM 986 N N . ASP A 1 120 ? 2.569 -13.303 32.757 1.00 41.69 120 ASP A N 1
ATOM 987 C CA . ASP A 1 120 ? 1.791 -12.625 33.794 1.00 41.69 120 ASP A CA 1
ATOM 988 C C . ASP A 1 120 ? 0.799 -11.661 33.146 1.00 41.69 120 ASP A C 1
ATOM 990 O O . ASP A 1 120 ? 1.110 -10.511 32.851 1.00 41.69 120 ASP A O 1
ATOM 994 N N . THR A 1 121 ? -0.408 -12.149 32.874 1.00 36.09 121 THR A N 1
ATOM 995 C CA . THR A 1 121 ? -1.666 -11.415 33.081 1.00 36.09 121 THR A CA 1
ATOM 996 C C . THR A 1 121 ? -2.835 -12.288 32.653 1.00 36.09 121 THR A C 1
ATOM 998 O O . THR A 1 121 ? -2.906 -12.826 31.549 1.00 36.09 121 THR A O 1
ATOM 1001 N N . GLU A 1 122 ? -3.772 -12.430 33.575 1.00 41.94 122 GLU A N 1
ATOM 1002 C CA . GLU A 1 122 ? -5.050 -13.093 33.405 1.00 41.94 122 GLU A CA 1
ATOM 1003 C C . GLU A 1 122 ? -5.707 -12.744 32.051 1.00 41.94 122 GLU A C 1
ATOM 1005 O O . GLU A 1 122 ? -6.013 -11.596 31.738 1.00 41.94 122 GLU A O 1
ATOM 1010 N N . THR A 1 123 ? -6.004 -13.772 31.252 1.00 41.41 123 THR A N 1
ATOM 1011 C CA . THR A 1 123 ? -7.057 -13.773 30.215 1.00 41.41 123 THR A CA 1
ATOM 1012 C C . THR A 1 123 ? -6.953 -12.809 29.019 1.00 41.41 123 THR A C 1
ATOM 1014 O O . THR A 1 123 ? -7.976 -12.500 28.405 1.00 41.41 123 THR A O 1
ATOM 1017 N N . THR A 1 124 ? -5.770 -12.394 28.560 1.00 40.38 124 THR A N 1
ATOM 1018 C CA . THR A 1 124 ? -5.682 -11.744 27.234 1.00 40.38 124 THR A CA 1
ATOM 1019 C C . THR A 1 124 ? -5.705 -12.784 26.108 1.00 40.38 124 THR A C 1
ATOM 1021 O O . THR A 1 124 ? -4.696 -13.336 25.677 1.00 40.38 124 THR A O 1
ATOM 1024 N N . THR A 1 125 ? -6.904 -13.077 25.602 1.00 43.88 125 THR A N 1
ATOM 1025 C CA . THR A 1 125 ? -7.087 -13.880 24.386 1.00 43.88 125 THR A CA 1
ATOM 1026 C C . THR A 1 125 ? -6.396 -13.193 23.206 1.00 43.88 125 THR A C 1
ATOM 1028 O O . THR A 1 125 ? -6.716 -12.057 22.860 1.00 43.88 125 THR A O 1
ATOM 1031 N N . SER A 1 126 ? -5.443 -13.874 22.556 1.00 49.03 126 SER A N 1
ATOM 1032 C CA . SER A 1 126 ? -4.798 -13.343 21.351 1.00 49.03 126 SER A CA 1
ATOM 1033 C C . SER A 1 126 ? -5.863 -13.083 20.281 1.00 49.03 126 SER A C 1
ATOM 1035 O O . SER A 1 126 ? -6.535 -14.018 19.831 1.00 49.03 126 SER A O 1
ATOM 1037 N N . ILE A 1 127 ? -6.013 -11.834 19.852 1.00 54.00 127 ILE A N 1
ATOM 1038 C CA . ILE A 1 127 ? -6.983 -11.463 18.822 1.00 54.00 127 ILE A CA 1
ATOM 1039 C C . ILE A 1 127 ? -6.466 -11.983 17.477 1.00 54.00 127 ILE A C 1
ATOM 1041 O O . ILE A 1 127 ? -5.603 -11.379 16.839 1.00 54.00 127 ILE A O 1
ATOM 1045 N N . LYS A 1 128 ? -6.975 -13.139 17.040 1.00 60.75 128 LYS A N 1
ATOM 1046 C CA . LYS A 1 128 ? -6.674 -13.680 15.711 1.00 60.75 128 LYS A CA 1
ATOM 1047 C C . LYS A 1 128 ? -7.425 -12.863 14.670 1.00 60.75 128 LYS A C 1
ATOM 1049 O O . LYS A 1 128 ? -8.649 -12.879 14.661 1.00 60.75 128 LYS A O 1
ATOM 1054 N N . ILE A 1 129 ? -6.706 -12.199 13.762 1.00 65.31 129 ILE A N 1
ATOM 1055 C CA . ILE A 1 129 ? -7.322 -11.543 12.598 1.00 65.31 129 ILE A CA 1
ATOM 1056 C C . ILE A 1 129 ? -7.831 -12.638 11.641 1.00 65.31 129 ILE A C 1
ATOM 1058 O O . ILE A 1 129 ? -6.990 -13.373 11.091 1.00 65.31 129 ILE A O 1
ATOM 1062 N N . PRO A 1 130 ? -9.154 -12.748 11.401 1.00 67.56 130 PRO A N 1
ATOM 1063 C CA . PRO A 1 130 ? -9.721 -13.714 10.463 1.00 67.56 130 PRO A CA 1
ATOM 1064 C C . PRO A 1 130 ? -9.114 -13.578 9.061 1.00 67.56 130 PRO A C 1
ATOM 1066 O O . PRO A 1 130 ? -8.851 -12.474 8.576 1.00 67.56 130 PRO A O 1
ATOM 1069 N N . GLU A 1 131 ? -8.816 -14.703 8.408 1.00 67.94 131 GLU A N 1
ATOM 1070 C CA . GLU A 1 131 ? -8.067 -14.714 7.143 1.00 67.94 131 GLU A CA 1
ATOM 1071 C C . GLU A 1 131 ? -8.785 -13.964 6.010 1.00 67.94 131 GLU A C 1
ATOM 1073 O O . GLU A 1 131 ? -8.157 -13.275 5.193 1.00 67.94 131 GLU A O 1
ATOM 1078 N N . ASP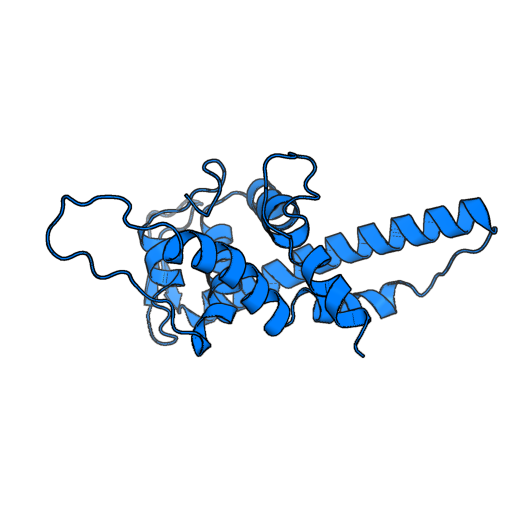 A 1 132 ? -10.110 -14.046 6.001 1.00 72.50 132 ASP A N 1
ATOM 1079 C CA . ASP A 1 132 ? -10.994 -13.379 5.059 1.00 72.50 132 ASP A CA 1
ATOM 1080 C C . ASP A 1 132 ? -10.900 -11.850 5.160 1.00 72.50 132 ASP A C 1
ATOM 1082 O O . ASP A 1 132 ? -10.958 -11.187 4.124 1.00 72.50 132 ASP A O 1
ATOM 1086 N N . ILE A 1 133 ? -10.623 -11.273 6.338 1.00 73.38 133 ILE A N 1
ATOM 1087 C CA . ILE A 1 133 ? -10.523 -9.813 6.517 1.00 73.38 133 ILE A CA 1
ATOM 1088 C C . ILE A 1 133 ? -9.095 -9.251 6.428 1.00 73.38 133 ILE A C 1
ATOM 1090 O O . ILE A 1 133 ? -8.933 -8.058 6.165 1.00 73.38 133 ILE A O 1
ATOM 1094 N N . ARG A 1 134 ? -8.040 -10.077 6.536 1.00 75.81 134 ARG A N 1
ATOM 1095 C CA . ARG A 1 134 ? -6.619 -9.629 6.550 1.00 75.81 134 ARG A CA 1
ATOM 1096 C C . ARG A 1 134 ? -6.235 -8.690 5.403 1.00 75.81 134 ARG A C 1
ATOM 1098 O O . ARG A 1 134 ? -5.420 -7.787 5.566 1.00 75.81 134 ARG A O 1
ATOM 1105 N N . HIS A 1 135 ? -6.818 -8.881 4.224 1.00 77.81 135 HIS A N 1
ATOM 1106 C CA . HIS A 1 135 ? -6.533 -8.058 3.045 1.00 77.81 135 HIS A CA 1
ATOM 1107 C C . HIS A 1 135 ? -7.079 -6.616 3.132 1.00 77.81 135 HIS A C 1
ATOM 1109 O O . HIS A 1 135 ? -6.640 -5.752 2.366 1.00 77.81 135 HIS A O 1
ATOM 1115 N N . LYS A 1 136 ? -8.030 -6.360 4.040 1.00 81.94 136 LYS A N 1
ATOM 1116 C CA . LYS A 1 136 ? -8.617 -5.041 4.320 1.00 81.94 136 LYS A CA 1
ATOM 1117 C C . LYS A 1 136 ? -7.811 -4.242 5.346 1.00 81.94 136 LYS A C 1
ATOM 1119 O O . LYS A 1 136 ? -7.939 -3.025 5.363 1.00 81.94 136 LYS A O 1
ATOM 1124 N N . VAL A 1 137 ? -6.934 -4.895 6.112 1.00 82.38 137 VAL A N 1
ATOM 1125 C CA . VAL A 1 137 ? -6.136 -4.258 7.173 1.00 82.38 137 VAL A CA 1
ATOM 1126 C C . VAL A 1 137 ? -5.242 -3.146 6.623 1.00 82.38 137 VAL A C 1
ATOM 1128 O O . VAL A 1 137 ? -5.242 -2.053 7.172 1.00 82.38 137 VAL A O 1
ATOM 1131 N N . ILE A 1 138 ? -4.521 -3.380 5.513 1.00 88.44 138 ILE A N 1
ATOM 1132 C CA . ILE A 1 138 ? -3.637 -2.347 4.936 1.00 88.44 138 ILE A CA 1
ATOM 1133 C C . ILE A 1 138 ? -4.445 -1.119 4.489 1.00 88.44 138 ILE A C 1
ATOM 1135 O O . ILE A 1 138 ? -4.118 -0.023 4.937 1.00 88.44 138 ILE A O 1
ATOM 1139 N N . PRO A 1 139 ? -5.497 -1.243 3.650 1.00 89.88 139 PRO A N 1
ATOM 1140 C CA . PRO A 1 139 ? -6.269 -0.062 3.289 1.00 89.88 139 PRO A CA 1
ATOM 1141 C C . PRO A 1 139 ? -6.982 0.594 4.476 1.00 89.88 139 PRO A C 1
ATOM 1143 O O . PRO A 1 139 ? -7.030 1.812 4.518 1.00 89.88 139 PRO A O 1
ATOM 1146 N N . ALA A 1 140 ? -7.493 -0.161 5.453 1.00 86.62 140 ALA A N 1
ATOM 1147 C CA . ALA A 1 140 ? -8.106 0.439 6.640 1.00 86.62 140 ALA A CA 1
ATOM 1148 C C . ALA A 1 140 ? -7.087 1.288 7.416 1.00 86.62 140 ALA A C 1
ATOM 1150 O O . ALA A 1 140 ? -7.337 2.463 7.668 1.00 86.62 140 ALA A O 1
ATOM 1151 N N . LEU A 1 141 ? -5.901 0.730 7.688 1.00 87.25 141 LEU A N 1
ATOM 1152 C CA . LEU A 1 141 ? -4.808 1.437 8.355 1.00 87.25 141 LEU A CA 1
ATOM 1153 C C . 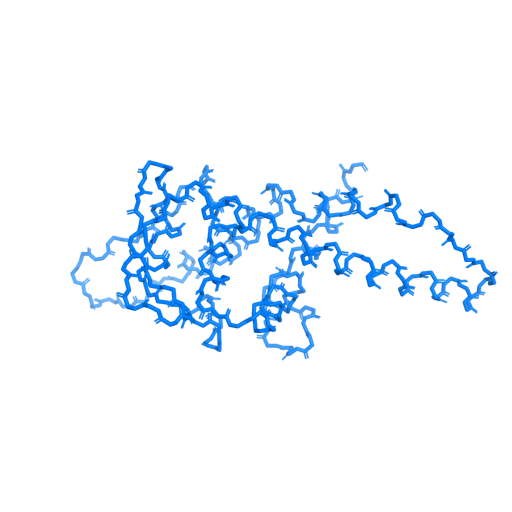LEU A 1 141 ? -4.456 2.739 7.633 1.00 87.25 141 LEU A C 1
ATOM 1155 O O . LEU A 1 141 ? -4.366 3.788 8.262 1.00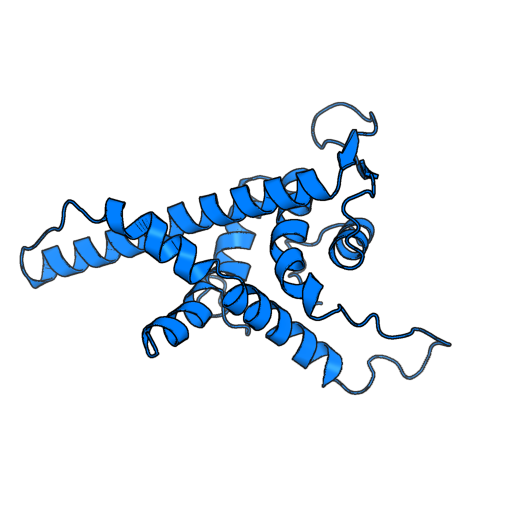 87.25 141 LEU A O 1
ATOM 1159 N N . LEU A 1 142 ? -4.302 2.688 6.309 1.00 91.12 142 LEU A N 1
ATOM 1160 C CA . LEU A 1 142 ? -3.974 3.871 5.516 1.00 91.12 142 LEU A CA 1
ATOM 1161 C C . LEU A 1 142 ? -5.081 4.923 5.529 1.00 9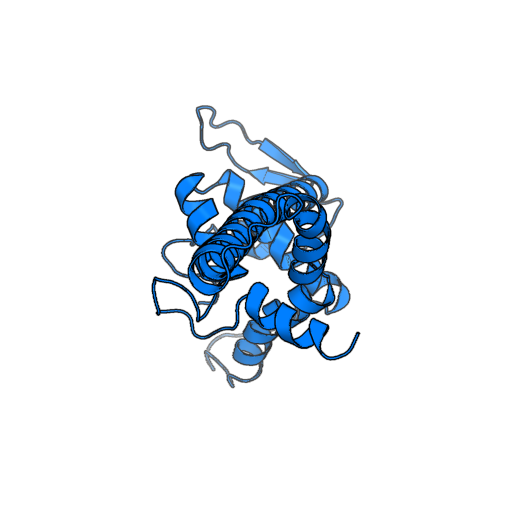1.12 142 LEU A C 1
ATOM 1163 O O . LEU A 1 142 ? -4.786 6.111 5.624 1.00 91.12 142 LEU A O 1
ATOM 1167 N N . GLY A 1 143 ? -6.339 4.488 5.476 1.00 88.88 143 GLY A N 1
ATOM 1168 C CA . GLY A 1 143 ? -7.487 5.381 5.563 1.00 88.88 143 GLY A CA 1
ATOM 1169 C C . GLY A 1 143 ? -7.568 6.118 6.896 1.00 88.88 143 GLY A C 1
ATOM 1170 O O . GLY A 1 143 ? -8.002 7.260 6.919 1.00 88.88 143 GLY A O 1
ATOM 1171 N N . PHE A 1 144 ? -7.134 5.508 8.000 1.00 83.50 144 PHE A N 1
ATOM 1172 C CA . PHE A 1 144 ? -7.051 6.211 9.281 1.00 83.50 144 PHE A CA 1
ATOM 1173 C C . PHE A 1 144 ? -5.793 7.064 9.411 1.00 83.50 144 PHE A C 1
ATOM 1175 O O . PHE A 1 144 ? -5.852 8.163 9.954 1.00 83.50 144 PHE A O 1
ATOM 1182 N N . MET A 1 145 ? -4.652 6.581 8.912 1.00 86.19 145 MET A N 1
ATOM 1183 C CA . MET A 1 145 ? -3.390 7.317 8.989 1.00 86.19 145 MET A CA 1
ATOM 1184 C C . MET A 1 145 ? -3.487 8.669 8.289 1.00 86.19 145 MET A C 1
ATOM 1186 O O . MET A 1 145 ? -3.064 9.663 8.869 1.00 86.19 145 MET A O 1
ATOM 1190 N N . ILE A 1 146 ? -4.097 8.731 7.101 1.00 84.81 146 ILE A N 1
ATOM 1191 C CA . ILE A 1 146 ? -4.230 9.980 6.331 1.00 84.81 146 ILE A CA 1
ATOM 1192 C C . ILE A 1 146 ? -5.000 11.082 7.080 1.00 84.81 146 ILE A C 1
ATOM 1194 O O . ILE A 1 146 ? -4.834 12.254 6.771 1.00 84.81 146 ILE A O 1
ATOM 1198 N N . LEU A 1 147 ? -5.819 10.717 8.072 1.00 77.62 147 LEU A N 1
ATOM 1199 C CA . LEU A 1 147 ? -6.583 11.661 8.890 1.00 77.62 147 LEU A CA 1
ATOM 1200 C C . LEU A 1 147 ? -5.773 12.217 10.069 1.00 77.62 147 LEU A C 1
ATOM 1202 O O . LEU A 1 147 ? -6.160 13.221 10.656 1.00 77.62 147 LEU A O 1
ATOM 1206 N N . GLN A 1 148 ? -4.676 11.556 10.453 1.00 76.75 148 GLN A N 1
ATOM 1207 C CA . GLN A 1 148 ? -3.936 11.869 11.681 1.00 76.75 148 GLN A CA 1
ATOM 1208 C C . GLN A 1 148 ? -2.498 12.320 11.449 1.00 76.75 148 GLN A C 1
ATOM 1210 O O . GLN A 1 148 ? -1.948 13.066 12.263 1.00 76.75 148 GLN A O 1
ATOM 1215 N N . ILE A 1 149 ? -1.860 11.881 10.369 1.00 82.56 149 ILE A N 1
ATOM 1216 C CA . ILE A 1 149 ? -0.462 12.211 10.090 1.00 82.56 149 ILE A CA 1
ATOM 1217 C C . ILE A 1 149 ? -0.361 13.116 8.871 1.00 82.56 149 ILE A C 1
ATOM 1219 O O . ILE A 1 149 ? -1.177 13.042 7.958 1.00 82.56 149 ILE A O 1
ATOM 1223 N N . ASP A 1 150 ? 0.664 13.961 8.867 1.00 85.31 150 ASP A N 1
ATOM 1224 C CA . ASP A 1 150 ? 0.873 14.922 7.788 1.00 85.31 150 ASP A CA 1
ATOM 1225 C C . ASP A 1 150 ? 1.181 14.196 6.473 1.00 85.31 150 ASP A C 1
ATOM 1227 O O . ASP A 1 150 ? 1.756 13.101 6.464 1.00 85.31 150 ASP A O 1
ATOM 1231 N N . SER A 1 151 ? 0.799 14.805 5.352 1.00 87.38 151 SER A N 1
ATOM 1232 C CA . SER A 1 151 ? 0.829 14.177 4.024 1.00 87.38 151 SER A CA 1
ATOM 1233 C C . SER A 1 151 ? 2.217 13.659 3.625 1.00 87.38 151 SER A C 1
ATOM 1235 O O . SER A 1 151 ? 2.335 12.571 3.051 1.00 87.38 151 SER A O 1
ATOM 1237 N N . GLU A 1 152 ? 3.280 14.389 3.968 1.00 90.50 152 GLU A N 1
ATOM 1238 C CA . GLU A 1 152 ? 4.666 13.980 3.719 1.00 90.50 152 GLU A CA 1
ATOM 1239 C C . GLU A 1 152 ? 5.026 12.725 4.513 1.00 90.50 152 GLU A C 1
ATOM 1241 O O . GLU A 1 152 ? 5.559 11.755 3.968 1.00 90.50 152 GLU A O 1
ATOM 1246 N N . LYS A 1 153 ? 4.661 12.711 5.796 1.00 90.31 153 LYS A N 1
ATOM 1247 C CA . LYS A 1 153 ? 4.919 11.604 6.715 1.00 90.31 153 LYS A CA 1
ATOM 1248 C C . LYS A 1 153 ? 4.125 10.357 6.328 1.00 90.31 153 LYS A C 1
ATOM 1250 O O . LYS A 1 153 ? 4.646 9.243 6.398 1.00 90.31 153 LYS A O 1
ATOM 1255 N N . PHE A 1 154 ? 2.889 10.544 5.865 1.00 91.69 154 PHE A N 1
ATOM 1256 C CA . PHE A 1 154 ? 2.071 9.492 5.271 1.00 91.69 154 PHE A CA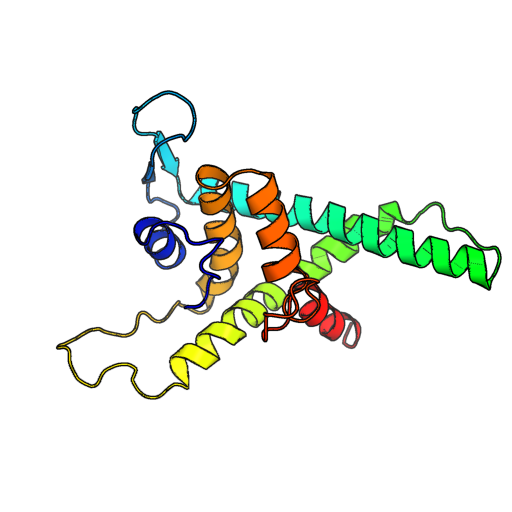 1
ATOM 1257 C C . PHE A 1 154 ? 2.735 8.898 4.027 1.00 91.69 154 PHE A C 1
ATOM 1259 O O . PHE A 1 154 ? 2.925 7.684 3.947 1.00 91.69 154 PHE A O 1
ATOM 1266 N N . SER A 1 155 ? 3.133 9.748 3.079 1.00 94.06 155 SER A N 1
ATOM 1267 C CA . SER A 1 155 ? 3.764 9.312 1.829 1.00 94.06 155 SER A CA 1
ATOM 1268 C C . SER A 1 155 ? 5.065 8.552 2.106 1.00 94.06 155 SER A C 1
ATOM 1270 O O . SER A 1 155 ? 5.315 7.493 1.529 1.00 94.06 155 SER A O 1
ATOM 1272 N N . GLU A 1 156 ? 5.870 9.037 3.055 1.00 94.75 156 GLU A N 1
ATOM 1273 C CA . GLU A 1 156 ? 7.095 8.369 3.489 1.00 94.75 156 GLU A CA 1
ATOM 1274 C C . GLU A 1 156 ? 6.811 6.993 4.109 1.00 94.75 156 GLU A C 1
ATOM 1276 O O . GLU A 1 156 ? 7.478 6.016 3.757 1.00 94.75 156 GLU A O 1
ATOM 1281 N N . PHE A 1 157 ? 5.802 6.881 4.981 1.00 94.00 157 PHE A N 1
ATOM 1282 C CA . PHE A 1 157 ? 5.383 5.598 5.549 1.00 94.00 157 PHE A CA 1
ATOM 1283 C C . PHE A 1 157 ? 5.001 4.599 4.453 1.00 94.00 157 PHE A C 1
ATOM 1285 O O . PHE A 1 157 ? 5.513 3.475 4.424 1.00 94.00 157 PHE A O 1
ATOM 1292 N N . VAL A 1 158 ? 4.128 5.001 3.526 1.00 95.25 158 VAL A N 1
ATOM 1293 C CA . VAL A 1 158 ? 3.674 4.113 2.451 1.00 95.25 158 VAL A CA 1
ATOM 1294 C C . VAL A 1 158 ? 4.855 3.684 1.584 1.00 95.25 158 VAL A C 1
ATOM 1296 O O . VAL A 1 158 ? 5.024 2.492 1.317 1.00 95.25 158 VAL A O 1
ATOM 1299 N N . LEU A 1 159 ? 5.719 4.616 1.190 1.00 96.06 159 LEU A N 1
ATOM 1300 C CA . LEU A 1 159 ? 6.850 4.319 0.321 1.00 96.06 159 LEU A CA 1
ATOM 1301 C C . LEU A 1 159 ? 7.894 3.425 1.000 1.00 96.06 159 LEU A C 1
ATOM 1303 O O . LEU A 1 159 ? 8.292 2.394 0.453 1.00 96.06 159 LEU A O 1
ATOM 1307 N N . GLU A 1 160 ? 8.370 3.827 2.174 1.00 94.75 160 GLU A N 1
ATOM 1308 C CA . GLU A 1 160 ? 9.511 3.196 2.829 1.00 94.75 160 GLU A CA 1
ATOM 1309 C C . GLU A 1 160 ? 9.100 1.920 3.568 1.00 94.75 160 GLU A C 1
ATOM 1311 O O . GLU A 1 160 ? 9.742 0.882 3.406 1.00 94.75 160 GLU A O 1
ATOM 1316 N N . PHE A 1 161 ? 8.012 1.955 4.339 1.00 93.38 161 PHE A N 1
ATOM 1317 C CA . PHE A 1 161 ? 7.586 0.808 5.136 1.00 93.38 161 PHE A CA 1
ATOM 1318 C C . PHE A 1 161 ? 6.743 -0.185 4.327 1.00 93.38 161 PHE A C 1
ATOM 1320 O O . PHE A 1 161 ? 7.048 -1.380 4.331 1.00 93.38 161 PHE A O 1
ATOM 1327 N N . LEU A 1 162 ? 5.704 0.265 3.613 1.00 94.19 162 LEU A N 1
ATOM 1328 C CA . LEU A 1 162 ? 4.794 -0.656 2.915 1.00 94.19 162 LEU A CA 1
ATOM 1329 C C . LEU A 1 162 ? 5.342 -1.123 1.564 1.00 94.19 162 LEU A C 1
ATOM 1331 O O . LEU A 1 162 ? 5.419 -2.326 1.310 1.00 94.19 162 LEU A O 1
ATOM 1335 N N . ILE A 1 163 ? 5.714 -0.197 0.680 1.00 96.06 163 ILE A N 1
ATOM 1336 C CA . ILE A 1 163 ? 6.085 -0.521 -0.703 1.00 96.06 163 ILE A CA 1
ATOM 1337 C C . ILE A 1 163 ? 7.480 -1.152 -0.762 1.00 96.06 163 ILE A C 1
ATOM 1339 O O . ILE A 1 163 ? 7.633 -2.224 -1.359 1.00 96.06 163 ILE A O 1
ATOM 1343 N N . ARG A 1 164 ? 8.482 -0.512 -0.142 1.00 94.81 164 ARG A N 1
ATOM 1344 C CA . ARG A 1 164 ? 9.887 -0.958 -0.166 1.00 94.81 164 ARG A CA 1
ATOM 1345 C C . ARG A 1 164 ? 10.211 -1.985 0.919 1.00 94.81 164 ARG A C 1
ATOM 1347 O O . ARG A 1 164 ? 10.860 -2.988 0.622 1.00 94.81 164 ARG A O 1
ATOM 1354 N N . GLY A 1 165 ? 9.750 -1.782 2.155 1.00 92.50 165 GLY A N 1
ATOM 1355 C CA . GLY A 1 165 ? 10.103 -2.650 3.283 1.00 92.50 165 GLY A CA 1
ATOM 1356 C C . GLY A 1 165 ? 11.620 -2.695 3.472 1.00 92.50 165 GLY A C 1
ATOM 1357 O O . GLY A 1 165 ? 12.259 -1.654 3.570 1.00 92.50 165 GLY A O 1
ATOM 1358 N N . ARG A 1 166 ? 12.231 -3.880 3.478 1.00 91.44 166 ARG A N 1
ATOM 1359 C CA . ARG A 1 166 ? 13.693 -4.033 3.607 1.00 91.44 166 ARG A CA 1
ATOM 1360 C C . ARG A 1 166 ? 14.534 -3.342 2.527 1.00 91.44 166 ARG A C 1
ATOM 1362 O O . ARG A 1 166 ? 15.688 -3.027 2.794 1.00 91.44 166 ARG A O 1
ATOM 1369 N N . ASP A 1 167 ? 13.958 -3.041 1.361 1.00 90.94 167 ASP A N 1
ATOM 1370 C CA . ASP A 1 167 ? 14.612 -2.242 0.309 1.00 90.94 167 ASP A CA 1
ATOM 1371 C C . ASP A 1 167 ? 14.516 -0.718 0.582 1.00 90.94 167 ASP A C 1
ATOM 1373 O O . ASP A 1 167 ? 14.812 0.109 -0.284 1.00 90.94 167 ASP A O 1
ATOM 1377 N N . SER A 1 168 ? 14.046 -0.321 1.769 1.00 92.00 168 SER A N 1
ATOM 1378 C CA . SER A 1 168 ? 13.928 1.071 2.203 1.00 92.00 168 SER A CA 1
ATOM 1379 C C . SER A 1 168 ? 15.282 1.772 2.291 1.00 92.00 168 SER A C 1
ATOM 1381 O O . SER A 1 168 ? 16.282 1.204 2.736 1.00 92.00 168 SER A O 1
ATOM 1383 N N . LYS A 1 169 ? 15.285 3.074 1.987 1.00 89.31 169 LYS A N 1
ATOM 1384 C CA . LYS A 1 169 ? 16.434 3.963 2.207 1.00 89.31 169 LYS A CA 1
ATOM 1385 C C . LYS A 1 169 ? 16.831 4.050 3.684 1.00 89.31 169 LYS A C 1
ATOM 1387 O O . LYS A 1 169 ? 18.008 4.229 3.976 1.00 89.31 169 LYS A O 1
ATOM 1392 N N . LYS A 1 170 ? 15.877 3.867 4.606 1.00 85.38 170 LYS A N 1
ATOM 1393 C CA . LYS A 1 170 ? 16.118 3.881 6.058 1.00 85.38 170 LYS A CA 1
ATOM 1394 C C . LYS A 1 170 ? 16.844 2.628 6.559 1.00 85.38 170 LYS A C 1
ATOM 1396 O O . LYS A 1 170 ? 17.307 2.630 7.692 1.00 85.38 170 LYS A O 1
ATOM 1401 N N . LYS A 1 171 ? 16.906 1.549 5.760 1.00 79.19 171 LYS A N 1
ATOM 1402 C CA . LYS A 1 171 ? 17.603 0.273 6.050 1.00 79.19 171 LYS A CA 1
ATOM 1403 C C . LYS A 1 171 ? 17.297 -0.377 7.413 1.00 79.19 171 LYS A C 1
ATOM 1405 O O . LYS A 1 171 ? 18.046 -1.232 7.872 1.00 79.19 171 LYS A O 1
ATOM 1410 N N . LYS A 1 172 ? 16.187 -0.010 8.057 1.00 84.69 172 LYS A N 1
ATOM 1411 C CA . LYS A 1 172 ? 15.809 -0.506 9.392 1.00 84.69 172 LYS A CA 1
ATOM 1412 C C . LYS A 1 172 ? 14.734 -1.592 9.380 1.00 84.69 172 LYS A C 1
ATOM 1414 O O . LYS A 1 172 ? 14.489 -2.244 10.392 1.00 84.69 172 LYS A O 1
ATOM 1419 N N . TYR A 1 173 ? 14.081 -1.794 8.240 1.00 86.06 173 TYR A N 1
ATOM 1420 C CA . TYR A 1 173 ? 12.985 -2.746 8.104 1.00 86.06 173 TYR A CA 1
ATOM 1421 C C . TYR A 1 173 ? 13.497 -4.125 7.698 1.00 86.06 173 TYR A C 1
ATOM 1423 O O . TYR A 1 173 ? 14.346 -4.250 6.820 1.00 86.06 173 TYR A O 1
ATOM 1431 N N . LYS A 1 174 ? 12.960 -5.173 8.328 1.00 86.50 174 LYS A N 1
ATOM 1432 C CA . LYS A 1 174 ? 13.336 -6.570 8.046 1.00 86.50 174 LYS A CA 1
ATOM 1433 C C . LYS A 1 174 ? 12.326 -7.295 7.150 1.00 86.50 174 LYS A C 1
ATOM 1435 O O . LYS A 1 174 ? 12.673 -8.296 6.526 1.00 86.50 174 LYS A O 1
ATOM 1440 N N . HIS A 1 175 ? 11.083 -6.816 7.080 1.00 88.44 175 HIS A N 1
ATOM 1441 C CA . HIS A 1 175 ? 10.017 -7.433 6.289 1.00 88.44 175 HIS A CA 1
ATOM 1442 C C . HIS A 1 175 ? 10.148 -7.103 4.799 1.00 88.44 175 HIS A C 1
ATOM 1444 O O . HIS A 1 175 ? 10.712 -6.082 4.407 1.00 88.44 175 HIS A O 1
ATOM 1450 N N . LYS A 1 176 ? 9.582 -7.957 3.945 1.00 91.69 176 LYS A N 1
ATOM 1451 C CA . LYS A 1 176 ? 9.480 -7.680 2.508 1.00 91.69 176 LYS A CA 1
ATOM 1452 C C . LYS A 1 176 ? 8.371 -6.667 2.259 1.00 91.69 176 LYS A C 1
ATOM 1454 O O . LYS A 1 176 ? 7.262 -6.847 2.771 1.00 91.69 176 LYS A O 1
ATOM 1459 N N . GLY A 1 177 ? 8.656 -5.654 1.445 1.00 92.75 177 GLY A N 1
ATOM 1460 C CA . GLY A 1 177 ? 7.650 -4.707 0.967 1.00 92.75 177 GLY A CA 1
ATOM 1461 C C . GLY A 1 177 ? 6.722 -5.310 -0.093 1.00 92.75 177 GLY A C 1
ATOM 1462 O O . GLY A 1 177 ? 7.004 -6.369 -0.668 1.00 92.75 177 GLY A O 1
ATOM 1463 N N . LEU A 1 178 ? 5.619 -4.618 -0.386 1.00 94.69 178 LEU A N 1
ATOM 1464 C CA . LEU A 1 178 ? 4.635 -5.027 -1.396 1.00 94.69 178 LEU A CA 1
ATOM 1465 C C . LEU A 1 178 ? 5.282 -5.241 -2.771 1.00 94.69 178 LEU A C 1
ATOM 1467 O O . LEU A 1 178 ? 4.972 -6.219 -3.456 1.00 94.69 178 LEU A O 1
ATOM 1471 N N . TYR A 1 179 ? 6.220 -4.371 -3.164 1.00 95.31 179 TYR A N 1
ATOM 1472 C CA . TYR A 1 179 ? 6.876 -4.487 -4.464 1.00 95.31 179 TYR A CA 1
ATOM 1473 C C . TYR A 1 179 ? 7.675 -5.787 -4.578 1.00 95.31 179 TYR A C 1
ATOM 1475 O O . TYR A 1 179 ? 7.534 -6.521 -5.557 1.00 95.31 179 TYR A O 1
ATOM 1483 N N . GLU A 1 180 ? 8.470 -6.128 -3.567 1.00 93.25 180 GLU A N 1
ATOM 1484 C CA . GLU A 1 180 ? 9.248 -7.364 -3.573 1.00 93.25 180 GLU A CA 1
ATOM 1485 C C . GLU A 1 180 ? 8.350 -8.609 -3.576 1.00 93.25 180 GLU A C 1
ATOM 1487 O O . GLU A 1 180 ? 8.578 -9.544 -4.348 1.00 93.25 180 GLU A O 1
ATOM 1492 N N . LEU A 1 181 ? 7.294 -8.606 -2.759 1.00 91.00 181 LEU A N 1
ATOM 1493 C CA . LEU A 1 181 ? 6.320 -9.697 -2.717 1.00 91.00 181 LEU A CA 1
ATOM 1494 C C . LEU A 1 181 ? 5.629 -9.904 -4.073 1.00 91.00 181 LEU A C 1
ATOM 1496 O O . LEU A 1 181 ? 5.361 -11.045 -4.456 1.00 91.00 181 LEU A O 1
ATOM 1500 N N . SER A 1 182 ? 5.397 -8.824 -4.824 1.00 91.00 182 SER A N 1
ATOM 1501 C CA . SER A 1 182 ? 4.791 -8.877 -6.158 1.00 91.00 182 SER A CA 1
ATOM 1502 C C . SER A 1 182 ? 5.706 -9.496 -7.225 1.00 91.00 182 SER A C 1
ATOM 1504 O O . SER A 1 182 ? 5.221 -10.169 -8.135 1.00 91.00 182 SER A O 1
ATOM 1506 N N . LYS A 1 183 ? 7.037 -9.364 -7.102 1.00 85.62 183 LYS A N 1
ATOM 1507 C CA . LYS A 1 183 ? 7.997 -9.914 -8.083 1.00 85.62 183 LYS A CA 1
ATOM 1508 C C . LYS A 1 183 ? 7.916 -11.437 -8.200 1.00 85.62 183 LYS A C 1
ATOM 1510 O O . LYS A 1 183 ? 8.188 -11.981 -9.264 1.00 85.62 183 LYS A O 1
ATOM 1515 N N . ARG A 1 184 ? 7.523 -12.129 -7.125 1.00 60.25 184 ARG A N 1
ATOM 1516 C CA . ARG A 1 184 ? 7.346 -13.591 -7.126 1.00 60.25 184 ARG A CA 1
ATOM 1517 C C . ARG A 1 184 ? 6.107 -14.046 -7.902 1.00 60.25 184 ARG A C 1
ATOM 1519 O O . ARG A 1 184 ? 6.082 -15.186 -8.342 1.00 60.25 184 ARG A O 1
ATOM 1526 N N . TYR A 1 185 ? 5.118 -13.171 -8.102 1.00 52.66 185 TYR A N 1
ATOM 1527 C CA . TYR A 1 185 ? 3.923 -13.488 -8.891 1.00 52.66 185 TYR A CA 1
ATOM 1528 C C . TYR A 1 185 ? 4.179 -13.454 -10.402 1.00 52.66 185 TYR A C 1
ATOM 1530 O O . TYR A 1 185 ? 3.601 -14.254 -11.125 1.00 52.66 185 TYR A O 1
ATOM 1538 N N . ARG A 1 186 ? 5.124 -12.630 -10.875 1.00 49.81 186 ARG A N 1
ATOM 1539 C CA . ARG A 1 186 ? 5.508 -12.572 -12.300 1.00 49.81 186 ARG A CA 1
ATOM 1540 C C . ARG A 1 186 ? 6.200 -13.833 -12.832 1.00 49.81 186 ARG A C 1
ATOM 1542 O O . ARG A 1 186 ? 6.426 -13.921 -14.025 1.00 49.81 186 ARG A O 1
ATOM 1549 N N . ARG A 1 187 ? 6.603 -14.769 -11.965 1.00 41.81 187 ARG A N 1
ATOM 1550 C CA . ARG A 1 187 ? 7.293 -16.010 -12.370 1.00 41.81 187 ARG A CA 1
ATOM 1551 C C . ARG A 1 187 ? 6.354 -17.204 -12.568 1.00 41.81 187 ARG A C 1
ATOM 1553 O O . ARG A 1 187 ? 6.818 -18.256 -12.983 1.00 41.81 187 ARG A O 1
ATOM 1560 N N . HIS A 1 188 ? 5.070 -17.050 -12.247 1.00 35.75 188 HIS A N 1
ATOM 1561 C CA . HIS A 1 188 ? 4.063 -18.114 -12.325 1.00 35.75 188 HIS A CA 1
ATOM 1562 C C . HIS A 1 188 ? 2.800 -17.681 -13.090 1.00 35.75 188 HIS A C 1
ATOM 1564 O O . HIS A 1 188 ? 1.742 -18.269 -12.891 1.00 35.75 188 HIS A O 1
ATOM 1570 N N . SER A 1 189 ? 2.901 -16.631 -13.914 1.00 36.84 189 SER A N 1
ATOM 1571 C CA . SER A 1 189 ? 1.862 -16.218 -14.873 1.00 36.84 189 SER A CA 1
ATOM 1572 C C . SER A 1 189 ? 2.428 -16.288 -16.278 1.00 36.84 189 SER A C 1
ATOM 1574 O O . SER A 1 189 ? 3.623 -15.941 -16.410 1.00 36.84 189 SER A O 1
#